Protein AF-0000000083253367 (afdb_homodimer)

Secondary structure (DSSP, 8-state):
-EEEEE--TTSSHHHHHHHHHHHHT-EEEEHHHHHHHHHHTT----SSHHHHHHHHHHHHHHHTT--EEEE----SHHHHHHHHHHHHHTT--EEEEEEE---HHHHHHHHHHPPPSSTT--PPPHHHHHHS--PPP-S--EEEE-TT--HHHHHHHHHHHHHHHHHHHT-/-EEEEE--TTSSHHHHHHHHHHHHT-EEEEHHHHHHHHHHTT----SSHHHHHHHHHHHHHHHTT--EEEE----SHHHHHHHHHHHHHTT--EEEEEEE---HHHHHHHHHHPPPSSTT--PPPHHHHHHS--PPP-S--EEEE-TT--HHHHHHHHHHHHHHHHHHHT-

Foldseek 3Di:
DEEAEAAFPQLCLVLQLVVVCVVQVAAEQELLLQQVVCVVVPDDDDDCVSLVVRLVVCLVCVLVPGYYYYRYNQQDPVSVVSNVCSCVVVVHDYAYEYGGAPPLVSSQVRQVDPDDPRPPDDGDHSVCRVPDRHDDDPDDHHYQHCHPHDSVRSNVVVVVVVVVVCVVVVD/DEEAEAAFPQLCLVLQLVVVCVVQVAAEQELLLQQVVCVVVPDDDDDCVSLVVRLVVCLVCVLVPGYYYYRYNQQDPVSVVSNVCSCVVVVHDYAYEYGGAPPLVSSQVRQVDPDDPRPPDDGDHSVCRVPDRHDDDPDDHHYQHCHPHDSVRSNVVVVVVVVVVCVVVVD

Sequence (342 aa):
MLYIFGGLPGAGKSTLSAALAREIRAAYLRVDVVEHAMRAAGRTVNGPEGYVVCYELASHNLRLGLPVVAETVNPIRETRQAWRDVAESLDIPYLEIEVICSDEEEHKNRVETRVIDIPGFAPPTWAEVKRRHYESWDRERIVIDTAHQTVAESIATLRERVERERRQRGWMLYIFGGLPGAGKSTLSAALAREIRAAYLRVDVVEHAMRAAGRTVNGPEGYVVCYELASHNLRLGLPVVAETVNPIRETRQAWRDVAESLDIPYLEIEVICSDEEEHKNRVETRVIDIPGFAPPTWAEVKRRHYESWDRERIVIDTAHQTVAESIATLRERVERERRQRGW

Solvent-accessible surface area (backbone atoms only — not comparable to full-atom values): 18579 Å² total; per-residue (Å²): 81,38,38,39,38,22,32,59,88,50,22,47,50,70,62,45,48,49,52,48,19,42,73,70,55,25,34,54,43,43,34,68,59,36,40,49,28,31,40,74,60,72,40,88,83,91,70,61,37,33,55,44,29,48,50,52,46,45,45,56,29,44,75,52,69,35,33,31,32,38,45,42,47,57,38,42,67,66,59,49,49,52,54,49,48,49,27,56,76,66,75,37,56,68,48,48,35,37,26,34,35,80,41,59,70,59,30,43,51,36,40,72,63,62,83,76,90,49,90,89,60,78,78,67,50,57,71,53,58,71,66,46,80,63,58,78,82,90,66,94,60,48,74,45,66,37,49,97,48,54,72,70,55,43,45,51,50,49,52,51,52,52,51,50,52,32,54,77,71,71,95,80,37,38,39,37,23,33,59,89,50,22,47,50,72,63,45,50,49,52,51,20,42,73,71,55,26,35,55,43,44,34,67,59,36,40,49,28,30,40,74,60,71,39,89,83,89,70,60,37,32,53,44,28,47,50,52,46,45,44,56,29,43,75,52,69,33,32,32,30,38,44,39,49,56,40,41,68,68,60,49,49,51,55,50,48,47,27,54,77,65,74,36,57,68,49,47,35,38,26,35,35,81,40,59,69,59,31,43,51,37,40,74,64,61,83,76,91,50,91,91,60,78,75,67,51,55,70,53,59,71,67,46,80,61,57,78,82,89,65,95,61,48,74,46,66,36,48,98,46,54,70,69,53,42,44,51,51,48,52,52,53,52,51,51,52,33,54,77,70,70,96

InterPro domains:
  IPR027417 P-loop containing nucleoside triphosphate hydrolase [G3DSA:3.40.50.300] (1-164)
  IPR027417 P-loop containing nucleoside triphosphate hydrolase [SSF52540] (1-145)

Radius of gyration: 20.79 Å; Cα contacts (8 Å, |Δi|>4): 582; chains: 2; bounding box: 40×55×48 Å

pLDDT: mean 95.82, std 4.07, range [80.31, 98.94]

Organism: NCBI:txid582686

Structure (mmCIF, N/CA/C/O backbone):
data_AF-0000000083253367-model_v1
#
loop_
_entity.id
_entity.type
_entity.pdbx_description
1 polymer 'Putative kinase'
#
loop_
_atom_site.group_PDB
_atom_site.id
_atom_site.type_symbol
_atom_site.label_atom_id
_atom_site.label_alt_id
_atom_site.label_comp_id
_atom_site.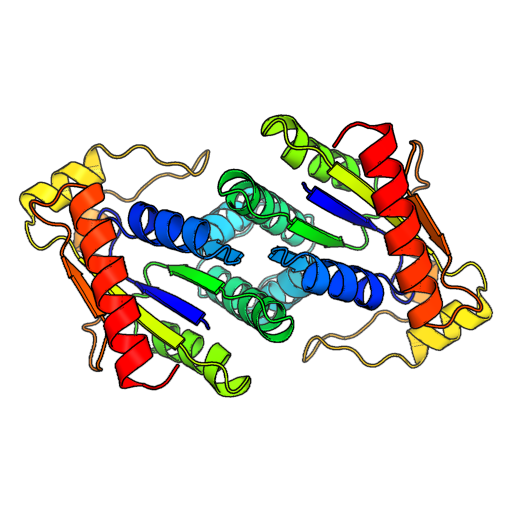label_asym_id
_atom_site.label_entity_id
_atom_site.label_seq_id
_atom_site.pdbx_PDB_ins_code
_atom_site.Cartn_x
_atom_site.Cartn_y
_atom_site.Cartn_z
_atom_site.occupancy
_atom_site.B_iso_or_equiv
_atom_site.auth_seq_id
_atom_site.auth_comp_id
_atom_site.auth_asym_id
_atom_site.auth_atom_id
_atom_site.pdbx_PDB_model_num
ATOM 1 N N . MET A 1 1 ? -11.586 7.328 -5.188 1 97.12 1 MET A N 1
ATOM 2 C CA . MET A 1 1 ? -11.219 8.641 -4.656 1 97.12 1 MET A CA 1
ATOM 3 C C . MET A 1 1 ? -9.867 8.578 -3.951 1 97.12 1 MET A C 1
ATOM 5 O O . MET A 1 1 ? -9.57 7.605 -3.254 1 97.12 1 MET A O 1
ATOM 9 N N . LEU A 1 2 ? -9.016 9.5 -4.227 1 98.75 2 LEU A N 1
ATOM 10 C CA . LEU A 1 2 ? -7.723 9.633 -3.561 1 98.75 2 LEU A CA 1
ATOM 11 C C . LEU A 1 2 ? -7.742 10.781 -2.557 1 98.75 2 LEU A C 1
ATOM 13 O O . LEU A 1 2 ? -8.07 11.914 -2.91 1 98.75 2 LEU A O 1
ATOM 17 N N . TYR A 1 3 ? -7.469 10.508 -1.273 1 98.88 3 TYR A N 1
ATOM 18 C CA . TYR A 1 3 ? -7.34 11.516 -0.226 1 98.88 3 TYR A CA 1
ATOM 19 C C . TYR A 1 3 ? -5.875 11.781 0.101 1 98.88 3 TYR A C 1
ATOM 21 O O . TYR A 1 3 ? -5.172 10.898 0.597 1 98.88 3 TYR A O 1
ATOM 29 N N . ILE A 1 4 ? -5.445 12.984 -0.16 1 98.81 4 ILE A N 1
ATOM 30 C CA . ILE A 1 4 ? -4.035 13.352 -0.064 1 98.81 4 ILE A CA 1
ATOM 31 C C . ILE A 1 4 ? -3.814 14.219 1.172 1 98.81 4 ILE A C 1
ATOM 33 O O . ILE A 1 4 ? -4.203 15.391 1.194 1 98.81 4 ILE A O 1
ATOM 37 N N . PHE A 1 5 ? -3.141 13.648 2.145 1 98.69 5 PHE A N 1
ATOM 38 C CA . PHE A 1 5 ? -2.854 14.406 3.357 1 98.69 5 PHE A CA 1
ATOM 39 C C . PHE A 1 5 ? -1.481 15.062 3.273 1 98.69 5 PHE A C 1
ATOM 41 O O . PHE A 1 5 ? -0.562 14.516 2.658 1 98.69 5 PHE A O 1
ATOM 48 N N . GLY A 1 6 ? -1.347 16.156 3.844 1 98.12 6 GLY A N 1
ATOM 49 C CA . GLY A 1 6 ? -0.099 16.875 4.055 1 98.12 6 GLY A CA 1
ATOM 50 C C . GLY A 1 6 ? -0.055 17.609 5.375 1 98.12 6 GLY A C 1
ATOM 51 O O . GLY A 1 6 ? -1.098 17.891 5.973 1 98.12 6 GLY A O 1
ATOM 52 N N . GLY A 1 7 ? 1.085 17.938 5.797 1 97.75 7 GLY A N 1
ATOM 53 C CA . GLY A 1 7 ? 1.291 18.672 7.031 1 97.75 7 GLY A CA 1
ATOM 54 C C . GLY A 1 7 ? 2.553 18.266 7.766 1 97.75 7 GLY A C 1
ATOM 55 O O . GLY A 1 7 ? 3.111 17.188 7.508 1 97.75 7 GLY A O 1
ATOM 56 N N . LEU A 1 8 ? 2.957 19.047 8.703 1 97.31 8 LEU A N 1
ATOM 57 C CA . LEU A 1 8 ? 4.199 18.828 9.438 1 97.31 8 LEU A CA 1
ATOM 58 C C . LEU A 1 8 ? 4.027 17.734 10.484 1 97.31 8 LEU A C 1
ATOM 60 O O . LEU A 1 8 ? 2.908 17.469 10.93 1 97.31 8 LEU A O 1
ATOM 64 N N . PRO A 1 9 ? 5.191 17.062 10.883 1 96.12 9 PRO A N 1
ATOM 65 C CA . PRO A 1 9 ? 5.113 16.094 11.977 1 96.12 9 PRO A CA 1
ATOM 66 C C . PRO A 1 9 ? 4.504 16.688 13.25 1 96.12 9 PRO A C 1
ATOM 68 O O . PRO A 1 9 ? 4.781 17.828 13.594 1 96.12 9 PRO A O 1
ATOM 71 N N . GLY A 1 10 ? 3.588 15.961 13.836 1 96.12 10 GLY A N 1
ATOM 72 C CA . GLY A 1 10 ? 2.996 16.391 15.094 1 96.12 10 GLY A CA 1
ATOM 73 C C . GLY A 1 10 ? 1.697 17.156 14.906 1 96.12 10 GLY A C 1
ATOM 74 O O . GLY A 1 10 ? 1.003 17.453 15.883 1 96.12 10 GLY A O 1
ATOM 75 N N . ALA A 1 11 ? 1.303 17.406 13.656 1 97.38 11 ALA A N 1
ATOM 76 C CA . ALA A 1 11 ? 0.116 18.219 13.383 1 97.38 11 ALA A CA 1
ATOM 77 C C . ALA A 1 11 ? -1.157 17.391 13.547 1 97.38 11 ALA A C 1
ATOM 79 O O . ALA A 1 11 ? -2.258 17.938 13.609 1 97.38 11 ALA A O 1
ATOM 80 N N . GLY A 1 12 ? -1.036 16.062 13.555 1 96.31 12 GLY A N 1
ATOM 81 C CA . GLY A 1 12 ? -2.205 15.227 13.75 1 96.31 12 GLY A CA 1
ATOM 82 C C . GLY A 1 12 ? -2.615 14.477 12.492 1 96.31 12 GLY A C 1
ATOM 83 O O . GLY A 1 12 ? -3.662 13.828 12.469 1 96.31 12 GLY A O 1
ATOM 84 N N . LYS A 1 13 ? -1.799 14.461 11.43 1 95.75 13 LYS A N 1
ATOM 85 C CA . LYS A 1 13 ? -2.125 13.828 10.156 1 95.75 13 LYS A CA 1
ATOM 86 C C . LYS A 1 13 ? -2.408 12.344 10.336 1 95.75 13 LYS A C 1
ATOM 88 O O . LYS A 1 13 ? -3.393 11.82 9.805 1 95.75 13 LYS A O 1
ATOM 93 N N . SER A 1 14 ? -1.43 11.664 11.07 1 95.88 14 SER A N 1
ATOM 94 C CA . SER A 1 14 ? -1.544 10.211 11.18 1 95.88 14 SER A CA 1
ATOM 95 C C . SER A 1 14 ? -2.826 9.812 11.898 1 95.88 14 SER A C 1
ATOM 97 O O . SER A 1 14 ? -3.484 8.844 11.516 1 95.88 14 SER A O 1
ATOM 99 N N . THR A 1 15 ? -3.234 10.586 12.906 1 96.38 15 THR A N 1
ATOM 100 C CA . THR A 1 15 ? -4.461 10.32 13.648 1 96.38 15 THR A CA 1
ATOM 101 C C . THR A 1 15 ? -5.688 10.516 12.758 1 96.38 15 THR A C 1
ATOM 103 O O . THR A 1 15 ? -6.559 9.648 12.695 1 96.38 15 THR A O 1
ATOM 106 N N . LEU A 1 16 ? -5.719 11.586 12.094 1 98.38 16 LEU A N 1
ATOM 107 C CA . LEU A 1 16 ? -6.891 11.93 11.297 1 98.38 16 LEU A CA 1
ATOM 108 C C . LEU A 1 16 ? -6.984 11.047 10.055 1 98.38 16 LEU A C 1
ATOM 110 O O . LEU A 1 16 ? -8.07 10.578 9.703 1 98.38 16 LEU A O 1
ATOM 114 N N . SER A 1 17 ? -5.863 10.859 9.375 1 98.5 17 SER A N 1
ATOM 115 C CA . SER A 1 17 ? -5.871 10.062 8.156 1 98.5 17 SER A CA 1
ATOM 116 C C . SER A 1 17 ? -6.215 8.609 8.453 1 98.5 17 SER A C 1
ATOM 118 O O . SER A 1 17 ? -6.941 7.969 7.688 1 98.5 17 SER A O 1
ATOM 120 N N . ALA A 1 18 ? -5.727 8.055 9.539 1 98.12 18 ALA A N 1
ATOM 121 C CA . ALA A 1 18 ? -6.051 6.68 9.922 1 98.12 18 ALA A CA 1
ATOM 122 C C . ALA A 1 18 ? -7.539 6.531 10.219 1 98.12 18 ALA A C 1
ATOM 124 O O . ALA A 1 18 ? -8.164 5.539 9.836 1 98.12 18 ALA A O 1
ATOM 125 N N . ALA A 1 19 ? -8.062 7.508 10.922 1 98.31 19 ALA A N 1
ATOM 126 C CA . ALA A 1 19 ? -9.492 7.488 11.234 1 98.31 19 ALA A CA 1
ATOM 127 C C . ALA A 1 19 ? -10.328 7.492 9.961 1 98.31 19 ALA A C 1
ATOM 129 O O . ALA A 1 19 ? -11.289 6.727 9.836 1 98.31 19 ALA A O 1
ATOM 130 N N . LEU A 1 20 ? -9.969 8.344 9.039 1 98.31 20 LEU A N 1
ATOM 131 C CA . LEU A 1 20 ? -10.688 8.414 7.777 1 98.31 20 LEU A CA 1
ATOM 132 C C . LEU A 1 20 ? -10.562 7.109 7.004 1 98.31 20 LEU A C 1
ATOM 134 O O . LEU A 1 20 ? -11.547 6.582 6.492 1 98.31 20 LEU A O 1
ATOM 138 N N . ALA A 1 21 ? -9.352 6.59 6.906 1 98.62 21 ALA A N 1
ATOM 139 C CA . ALA A 1 21 ? -9.094 5.348 6.18 1 98.62 21 ALA A CA 1
ATOM 140 C C . ALA A 1 21 ? -9.945 4.207 6.73 1 98.62 21 ALA A C 1
ATOM 142 O O . ALA A 1 21 ? -10.523 3.434 5.965 1 98.62 21 ALA A O 1
ATOM 143 N N . ARG A 1 22 ? -10.016 4.117 8.016 1 98 22 ARG A N 1
ATOM 144 C CA . ARG A 1 22 ? -10.82 3.092 8.664 1 98 22 ARG A CA 1
ATOM 145 C C . ARG A 1 22 ? -12.297 3.246 8.32 1 98 22 ARG A C 1
ATOM 147 O O . ARG A 1 22 ? -12.961 2.27 7.969 1 98 22 ARG A O 1
ATOM 154 N N . GLU A 1 23 ? -12.703 4.426 8.43 1 97.31 23 GLU A N 1
ATOM 155 C CA . GLU A 1 23 ? -14.125 4.711 8.242 1 97.31 23 GLU A CA 1
ATOM 156 C C . GLU A 1 23 ? -14.578 4.379 6.824 1 97.31 23 GLU A C 1
ATOM 158 O O . GLU A 1 23 ? -15.656 3.822 6.625 1 97.31 23 GLU A O 1
ATOM 163 N N . ILE A 1 24 ? -13.781 4.688 5.859 1 97.44 24 ILE A N 1
ATOM 164 C CA . ILE A 1 24 ? -14.234 4.535 4.48 1 97.44 24 ILE A CA 1
ATOM 165 C C . ILE A 1 24 ? -13.641 3.27 3.877 1 97.44 24 ILE A C 1
ATOM 167 O O . ILE A 1 24 ? -13.812 3 2.686 1 97.44 24 ILE A O 1
ATOM 171 N N . ARG A 1 25 ? -12.875 2.518 4.691 1 97.88 25 ARG A N 1
ATOM 172 C CA . ARG A 1 25 ? -12.242 1.274 4.27 1 97.88 25 ARG A CA 1
ATOM 173 C C . ARG A 1 25 ? -11.336 1.504 3.062 1 97.88 25 ARG A C 1
ATOM 175 O O . ARG A 1 25 ? -11.492 0.843 2.033 1 97.88 25 ARG A O 1
ATOM 182 N N . ALA A 1 26 ? -10.461 2.453 3.174 1 98.81 26 ALA A N 1
ATOM 183 C CA . ALA A 1 26 ? -9.516 2.83 2.127 1 98.81 26 ALA A CA 1
ATOM 184 C C . ALA A 1 26 ? -8.156 2.17 2.352 1 98.81 26 ALA A C 1
ATOM 186 O O . ALA A 1 26 ? -7.781 1.882 3.49 1 98.81 26 ALA A O 1
ATOM 187 N N . ALA A 1 27 ? -7.465 1.868 1.271 1 98.88 27 ALA A N 1
ATOM 188 C CA . ALA A 1 27 ? -6.047 1.553 1.409 1 98.88 27 ALA A CA 1
ATOM 189 C C . ALA A 1 27 ? -5.285 2.711 2.053 1 98.88 27 ALA A C 1
ATOM 191 O O . ALA A 1 27 ? -5.484 3.871 1.686 1 98.88 27 ALA A O 1
ATOM 192 N N . TYR A 1 28 ? -4.527 2.398 2.996 1 98.88 28 TYR A N 1
ATOM 193 C CA . TYR A 1 28 ? -3.789 3.396 3.764 1 98.88 28 TYR A CA 1
ATOM 194 C C . TYR A 1 28 ? -2.301 3.348 3.432 1 98.88 28 TYR A C 1
ATOM 196 O O . TYR A 1 28 ? -1.619 2.371 3.754 1 98.88 28 TYR A O 1
ATOM 204 N N . LEU A 1 29 ? -1.765 4.402 2.799 1 98.75 29 LEU A N 1
ATOM 205 C CA . LEU A 1 29 ? -0.366 4.488 2.393 1 98.75 29 LEU A CA 1
ATOM 206 C C . LEU A 1 29 ? 0.348 5.609 3.143 1 98.75 29 LEU A C 1
ATOM 208 O O . LEU A 1 29 ? -0.068 6.766 3.08 1 98.75 29 LEU A O 1
ATOM 212 N N . ARG A 1 30 ? 1.369 5.246 3.842 1 97.19 30 ARG A N 1
ATOM 213 C CA . ARG A 1 30 ? 2.162 6.176 4.637 1 97.19 30 ARG A CA 1
ATOM 214 C C . ARG A 1 30 ? 3.609 6.215 4.156 1 97.19 30 ARG A C 1
ATOM 216 O O . ARG A 1 30 ? 4.328 5.219 4.254 1 97.19 30 ARG A O 1
ATOM 223 N N . VAL A 1 31 ? 4.043 7.328 3.732 1 96.81 31 VAL A N 1
ATOM 224 C CA . VAL A 1 31 ? 5.375 7.457 3.158 1 96.81 31 VAL A CA 1
ATOM 225 C C . VAL A 1 31 ? 6.43 7.191 4.234 1 96.81 31 VAL A C 1
ATOM 227 O O . VAL A 1 31 ? 7.43 6.516 3.979 1 96.81 31 VAL A O 1
ATOM 230 N N . ASP A 1 32 ? 6.191 7.66 5.445 1 94.06 32 ASP A N 1
ATOM 231 C CA . ASP A 1 32 ? 7.164 7.461 6.516 1 94.06 32 ASP A CA 1
ATOM 232 C C . ASP A 1 32 ? 7.348 5.977 6.824 1 94.06 32 ASP A C 1
ATOM 234 O O . ASP A 1 32 ? 8.445 5.539 7.172 1 94.06 32 ASP A O 1
ATOM 238 N N . VAL A 1 33 ? 6.262 5.23 6.738 1 94.75 33 VAL A N 1
ATOM 239 C CA . VAL A 1 33 ? 6.328 3.789 6.953 1 94.75 33 VAL A CA 1
ATOM 240 C C . VAL A 1 33 ? 7.18 3.143 5.863 1 94.75 33 VAL A C 1
ATOM 242 O O . VAL A 1 33 ? 8.047 2.312 6.152 1 94.75 33 VAL A O 1
ATOM 245 N N . VAL A 1 34 ? 6.965 3.533 4.629 1 97 34 VAL A N 1
ATOM 246 C CA . VAL A 1 34 ? 7.684 2.992 3.479 1 97 34 VAL A CA 1
ATOM 247 C C . VAL A 1 34 ? 9.172 3.324 3.594 1 97 34 VAL A C 1
ATOM 249 O O . VAL A 1 34 ? 10.023 2.445 3.449 1 97 34 VAL A O 1
ATOM 252 N N . GLU A 1 35 ? 9.492 4.535 3.9 1 95.19 35 GLU A N 1
ATOM 253 C CA . GLU A 1 35 ? 10.883 4.973 3.982 1 95.19 35 GLU A CA 1
ATOM 254 C C . GLU A 1 35 ? 11.602 4.297 5.145 1 95.19 35 GLU A C 1
ATOM 256 O O . GLU A 1 35 ? 12.766 3.906 5.016 1 95.19 35 GLU A O 1
ATOM 261 N N . HIS A 1 36 ? 10.945 4.203 6.242 1 93.94 36 HIS A N 1
ATOM 262 C CA . HIS A 1 36 ? 11.539 3.51 7.379 1 93.94 36 HIS A CA 1
ATOM 263 C C . HIS A 1 36 ? 11.797 2.045 7.055 1 93.94 36 HIS A C 1
ATOM 265 O O . HIS A 1 36 ? 12.836 1.498 7.43 1 93.94 36 HIS A O 1
ATOM 271 N N . ALA A 1 37 ? 10.867 1.388 6.418 1 95 37 ALA A N 1
ATOM 272 C CA . ALA A 1 37 ? 11.031 -0.006 6.016 1 95 37 ALA A CA 1
ATOM 273 C C . ALA A 1 37 ? 12.227 -0.17 5.082 1 95 37 ALA A C 1
ATOM 275 O O . ALA A 1 37 ? 12.984 -1.138 5.195 1 95 37 ALA A O 1
ATOM 276 N N . MET A 1 38 ? 12.352 0.793 4.129 1 94.25 38 MET A N 1
ATOM 277 C CA . MET A 1 38 ? 13.5 0.765 3.225 1 94.25 38 MET A CA 1
ATOM 278 C C . MET A 1 38 ? 14.805 0.87 4.004 1 94.25 38 MET A C 1
ATOM 280 O O . MET A 1 38 ? 15.742 0.114 3.75 1 94.25 38 MET A O 1
ATOM 284 N N . ARG A 1 39 ? 14.891 1.756 4.973 1 92.62 39 ARG A N 1
ATOM 285 C CA . ARG A 1 39 ? 16.078 1.913 5.801 1 92.62 39 ARG A CA 1
ATOM 286 C C . ARG A 1 39 ? 16.344 0.655 6.621 1 92.62 39 ARG A C 1
ATOM 288 O O . ARG A 1 39 ? 17.484 0.221 6.746 1 92.62 39 ARG A O 1
ATOM 295 N N . ALA A 1 40 ? 15.281 0.118 7.176 1 91.19 40 ALA A N 1
ATOM 296 C CA . ALA A 1 40 ? 15.406 -1.107 7.961 1 91.19 40 ALA A CA 1
ATOM 297 C C . ALA A 1 40 ? 15.953 -2.252 7.113 1 91.19 40 ALA A C 1
ATOM 299 O O . ALA A 1 40 ? 16.641 -3.135 7.621 1 91.19 40 ALA A O 1
ATOM 300 N N . ALA A 1 41 ? 15.648 -2.221 5.844 1 91.38 41 ALA A N 1
ATOM 301 C CA . ALA A 1 41 ? 16.125 -3.244 4.914 1 91.38 41 ALA A CA 1
ATOM 302 C C . ALA A 1 41 ? 17.531 -2.916 4.41 1 91.38 41 ALA A C 1
ATOM 304 O O . ALA A 1 41 ? 18.047 -3.596 3.52 1 91.38 41 ALA A O 1
ATOM 305 N N . GLY A 1 42 ? 18.141 -1.779 4.902 1 88.88 42 GLY A N 1
ATOM 306 C CA . GLY A 1 42 ? 19.531 -1.469 4.621 1 88.88 42 GLY A CA 1
ATOM 307 C C . GLY A 1 42 ? 19.703 -0.486 3.479 1 88.88 42 GLY A C 1
ATOM 308 O O . GLY A 1 42 ? 20.797 -0.335 2.943 1 88.88 42 GLY A O 1
ATOM 309 N N . ARG A 1 43 ? 18.641 0.178 3.143 1 88.94 43 ARG A N 1
ATOM 310 C CA . ARG A 1 43 ? 18.734 1.125 2.037 1 88.94 43 ARG A CA 1
ATOM 311 C C . ARG A 1 43 ? 18.766 2.562 2.547 1 88.94 43 ARG A C 1
ATOM 313 O O . ARG A 1 43 ? 18.125 2.889 3.545 1 88.94 43 ARG A O 1
ATOM 320 N N . THR A 1 44 ? 19.516 3.307 1.797 1 87.69 44 THR A N 1
ATOM 321 C CA . THR A 1 44 ? 19.453 4.742 2.055 1 87.69 44 THR A CA 1
ATOM 322 C C . THR A 1 44 ? 18.266 5.371 1.344 1 87.69 44 THR A C 1
ATOM 324 O O . THR A 1 44 ? 17.922 4.988 0.221 1 87.69 44 THR A O 1
ATOM 327 N N . VAL A 1 45 ? 17.641 6.234 2.025 1 89.19 45 VAL A N 1
ATOM 328 C CA . VAL A 1 45 ? 16.531 7 1.456 1 89.19 45 VAL A CA 1
ATOM 329 C C . VAL A 1 45 ? 16.844 8.492 1.544 1 89.19 45 VAL A C 1
ATOM 331 O O . VAL A 1 45 ? 16.844 9.07 2.635 1 89.19 45 VAL A O 1
ATOM 334 N N . ASN A 1 46 ? 17.156 9.156 0.426 1 85.25 46 ASN A N 1
ATOM 335 C CA . ASN A 1 46 ? 17.578 10.555 0.41 1 85.25 46 ASN A CA 1
ATOM 336 C C . ASN A 1 46 ? 16.781 11.367 -0.614 1 85.25 46 ASN A C 1
ATOM 338 O O . ASN A 1 46 ? 17.141 12.508 -0.909 1 85.25 46 ASN A O 1
ATOM 342 N N . GLY A 1 47 ? 15.875 10.781 -1.267 1 87 47 GLY A N 1
ATOM 343 C CA . GLY A 1 47 ? 15.062 11.422 -2.285 1 87 47 GLY A CA 1
ATOM 344 C C . GLY A 1 47 ? 13.594 11.062 -2.195 1 87 47 GLY A C 1
ATOM 345 O O . GLY A 1 47 ? 13.023 11.008 -1.102 1 87 47 GLY A O 1
ATOM 346 N N . PRO A 1 48 ? 13 10.938 -3.354 1 91.69 48 PRO A N 1
ATOM 347 C CA . PRO A 1 48 ? 11.547 10.742 -3.412 1 91.69 48 PRO A CA 1
ATOM 348 C C . PRO A 1 48 ? 11.156 9.266 -3.4 1 91.69 48 PRO A C 1
ATOM 350 O O . PRO A 1 48 ? 10.055 8.914 -3.838 1 91.69 48 PRO A O 1
ATOM 353 N N . GLU A 1 49 ? 12.062 8.383 -3.008 1 94.31 49 GLU A N 1
ATOM 354 C CA . GLU A 1 49 ? 11.836 6.945 -3.166 1 94.31 49 GLU A CA 1
ATOM 355 C C . GLU A 1 49 ? 10.539 6.516 -2.496 1 94.31 49 GLU A C 1
ATOM 357 O O . GLU A 1 49 ? 9.734 5.785 -3.088 1 94.31 49 GLU A O 1
ATOM 362 N N . GLY A 1 50 ? 10.344 6.938 -1.243 1 96.5 50 GLY A N 1
ATOM 363 C CA . GLY A 1 50 ? 9.125 6.574 -0.53 1 96.5 50 GLY A CA 1
ATOM 364 C C . GLY A 1 50 ? 7.867 7.094 -1.198 1 96.5 50 GLY A C 1
ATOM 365 O O . GLY A 1 50 ? 6.863 6.383 -1.271 1 96.5 50 GLY A O 1
ATOM 366 N N . TYR A 1 51 ? 7.926 8.305 -1.752 1 97.75 51 TYR A N 1
ATOM 367 C CA . TYR A 1 51 ? 6.797 8.891 -2.469 1 97.75 51 TYR A CA 1
ATOM 368 C C . TYR A 1 51 ? 6.496 8.109 -3.742 1 97.75 51 TYR A C 1
ATOM 370 O O . TYR A 1 51 ? 5.34 7.773 -4.008 1 97.75 51 TYR A O 1
ATOM 378 N N . VAL A 1 52 ? 7.531 7.809 -4.504 1 97.38 52 VAL A N 1
ATOM 379 C CA . VAL A 1 52 ? 7.359 7.125 -5.781 1 97.38 52 VAL A CA 1
ATOM 380 C C . VAL A 1 52 ? 6.707 5.762 -5.555 1 97.38 52 VAL A C 1
ATOM 382 O O . VAL A 1 52 ? 5.793 5.375 -6.289 1 97.38 52 VAL A O 1
ATOM 385 N N . VAL A 1 53 ? 7.156 5.07 -4.504 1 97.69 53 VAL A N 1
ATOM 386 C CA . VAL A 1 53 ? 6.562 3.785 -4.152 1 97.69 53 VAL A CA 1
ATOM 387 C C . VAL A 1 53 ? 5.078 3.973 -3.838 1 97.69 53 VAL A C 1
ATOM 389 O O . VAL A 1 53 ? 4.234 3.23 -4.344 1 97.69 53 VAL A O 1
ATOM 392 N N . CYS A 1 54 ? 4.734 4.973 -3.084 1 98.5 54 CYS A N 1
ATOM 393 C CA . CYS A 1 54 ? 3.354 5.195 -2.674 1 98.5 54 CYS A CA 1
ATOM 394 C C . CYS A 1 54 ? 2.5 5.648 -3.852 1 98.5 54 CYS A C 1
ATOM 396 O O . CYS A 1 54 ? 1.321 5.301 -3.941 1 98.5 54 CYS A O 1
ATOM 398 N N . TYR A 1 55 ? 3.088 6.434 -4.824 1 98.38 55 TYR A N 1
ATOM 399 C CA . TYR A 1 55 ? 2.348 6.809 -6.023 1 98.38 55 TYR A CA 1
ATOM 400 C C . TYR A 1 55 ? 1.905 5.574 -6.801 1 98.38 55 TYR A C 1
ATOM 402 O O . TYR A 1 55 ? 0.747 5.477 -7.211 1 98.38 55 TYR A O 1
ATOM 410 N N . GLU A 1 56 ? 2.803 4.711 -6.949 1 97.56 56 GLU A N 1
ATOM 411 C CA . GLU A 1 56 ? 2.527 3.518 -7.746 1 97.56 56 GLU A CA 1
ATOM 412 C C . GLU A 1 56 ? 1.512 2.613 -7.055 1 97.56 56 GLU A C 1
ATOM 414 O O . GLU A 1 56 ? 0.586 2.107 -7.691 1 97.56 56 GLU A O 1
ATOM 419 N N . LEU A 1 57 ? 1.698 2.404 -5.773 1 98.31 57 LEU A N 1
ATOM 420 C CA . LEU A 1 57 ? 0.744 1.585 -5.031 1 98.31 57 LEU A CA 1
ATOM 421 C C . LEU A 1 57 ? -0.643 2.219 -5.047 1 98.31 57 LEU A C 1
ATOM 423 O O . LEU A 1 57 ? -1.65 1.518 -5.168 1 98.31 57 LEU A O 1
ATOM 427 N N . ALA A 1 58 ? -0.677 3.537 -4.887 1 98.75 58 ALA A N 1
ATOM 428 C CA . ALA A 1 58 ? -1.961 4.23 -4.953 1 98.75 58 ALA A CA 1
ATOM 429 C C . ALA A 1 58 ? -2.646 3.99 -6.293 1 98.75 58 ALA A C 1
ATOM 431 O O . ALA A 1 58 ? -3.838 3.67 -6.34 1 98.75 58 ALA A O 1
ATOM 432 N N . SER A 1 59 ? -1.896 4.113 -7.387 1 98.12 59 SER A N 1
ATOM 433 C CA . SER A 1 59 ? -2.43 3.918 -8.727 1 98.12 59 SER A CA 1
ATOM 434 C C . SER A 1 59 ? -3.047 2.531 -8.883 1 98.12 59 SER A C 1
ATOM 436 O O . SER A 1 59 ? -4.145 2.393 -9.422 1 98.12 59 SER A O 1
ATOM 438 N N . HIS A 1 60 ? -2.406 1.559 -8.406 1 96.81 60 HIS A N 1
ATOM 439 C CA . HIS A 1 60 ? -2.871 0.183 -8.555 1 96.81 60 HIS A CA 1
ATOM 440 C C . HIS A 1 60 ? -4.137 -0.057 -7.734 1 96.81 60 HIS A C 1
ATOM 442 O O . HIS A 1 60 ? -5.059 -0.732 -8.195 1 96.81 60 HIS A O 1
ATOM 448 N N . ASN A 1 61 ? -4.203 0.462 -6.52 1 98.69 61 ASN A N 1
ATOM 449 C CA . ASN A 1 61 ? -5.391 0.297 -5.688 1 98.69 61 ASN A CA 1
ATOM 450 C C . ASN A 1 61 ? -6.578 1.079 -6.242 1 98.69 61 ASN A C 1
ATOM 452 O O . ASN A 1 61 ? -7.699 0.572 -6.273 1 98.69 61 ASN A O 1
ATOM 456 N N . LEU A 1 62 ? -6.289 2.258 -6.719 1 98.62 62 LEU A N 1
ATOM 457 C CA . LEU A 1 62 ? -7.34 3.082 -7.305 1 98.62 62 LEU A CA 1
ATOM 458 C C . LEU A 1 62 ? -7.922 2.418 -8.547 1 98.62 62 LEU A C 1
ATOM 460 O O . LEU A 1 62 ? -9.141 2.428 -8.75 1 98.62 62 LEU A O 1
ATOM 464 N N . ARG A 1 63 ? -7.094 1.817 -9.383 1 97.25 63 ARG A N 1
ATOM 465 C CA . ARG A 1 63 ? -7.539 1.126 -10.594 1 97.25 63 ARG A CA 1
ATOM 466 C C . ARG A 1 63 ? -8.477 -0.026 -10.242 1 97.25 63 ARG A C 1
ATOM 468 O O . ARG A 1 63 ? -9.383 -0.351 -11.016 1 97.25 63 ARG A O 1
ATOM 475 N N . LEU A 1 64 ? -8.258 -0.575 -9.07 1 97.38 64 LEU A N 1
ATOM 476 C CA . LEU A 1 64 ? -9.086 -1.696 -8.641 1 97.38 64 LEU A CA 1
ATOM 477 C C . LEU A 1 64 ? -10.367 -1.203 -7.977 1 97.38 64 LEU A C 1
ATOM 479 O O . LEU A 1 64 ? -11.195 -2.006 -7.543 1 97.38 64 LEU A O 1
ATOM 483 N N . GLY A 1 65 ? -10.492 0.093 -7.785 1 97.75 65 GLY A N 1
ATOM 484 C CA . GLY A 1 65 ? -11.734 0.667 -7.281 1 97.75 65 GLY A CA 1
ATOM 485 C C . GLY A 1 65 ? -11.695 0.948 -5.793 1 97.75 65 GLY A C 1
ATOM 486 O O . GLY A 1 65 ? -12.711 1.313 -5.199 1 97.75 65 GLY A O 1
ATOM 487 N N . LEU A 1 66 ? -10.57 0.738 -5.188 1 98.5 66 LEU A N 1
ATOM 488 C CA . LEU A 1 66 ? -10.438 1.007 -3.76 1 98.5 66 LEU A CA 1
ATOM 489 C C . LEU A 1 66 ? -10.031 2.455 -3.516 1 98.5 66 LEU A C 1
ATOM 491 O O . LEU A 1 66 ? -9.109 2.961 -4.164 1 98.5 66 LEU A O 1
ATOM 495 N N . PRO A 1 67 ? -10.766 3.234 -2.619 1 98.75 67 PRO A N 1
ATOM 496 C CA . PRO A 1 67 ? -10.219 4.539 -2.234 1 98.75 67 PRO A CA 1
ATOM 497 C C . PRO A 1 67 ? -8.852 4.426 -1.553 1 98.75 67 PRO A C 1
ATOM 499 O O . PRO A 1 67 ? -8.523 3.377 -0.999 1 98.75 67 PRO A O 1
ATOM 502 N N . VAL A 1 68 ? -8.102 5.441 -1.677 1 98.94 68 VAL A N 1
ATOM 503 C CA . VAL A 1 68 ? -6.77 5.473 -1.083 1 98.94 68 VAL A CA 1
ATOM 504 C C . VAL A 1 68 ? -6.617 6.723 -0.217 1 98.94 68 VAL A C 1
ATOM 506 O O . VAL A 1 68 ? -7.051 7.809 -0.605 1 98.94 68 VAL A O 1
ATOM 509 N N . VAL A 1 69 ? -6.141 6.555 0.981 1 98.94 69 VAL A N 1
ATOM 510 C CA . VAL A 1 69 ? -5.691 7.645 1.842 1 98.94 69 VAL A CA 1
ATOM 511 C C . VAL A 1 69 ? -4.168 7.68 1.885 1 98.94 69 VAL A C 1
ATOM 513 O O . VAL A 1 69 ? -3.533 6.727 2.346 1 98.94 69 VAL A O 1
ATOM 516 N N . ALA A 1 70 ? -3.588 8.695 1.383 1 98.81 70 ALA A N 1
ATOM 517 C CA . ALA A 1 70 ? -2.143 8.914 1.375 1 98.81 70 ALA A CA 1
ATOM 518 C C . ALA A 1 70 ? -1.72 9.844 2.508 1 98.81 70 ALA A C 1
ATOM 520 O O . ALA A 1 70 ? -2.047 11.031 2.496 1 98.81 70 ALA A O 1
ATOM 521 N N . GLU A 1 71 ? -1.039 9.305 3.439 1 97.69 71 GLU A N 1
ATOM 522 C CA . GLU A 1 71 ? -0.527 10.078 4.562 1 97.69 71 GLU A CA 1
ATOM 523 C C . GLU A 1 71 ? 0.942 10.438 4.363 1 97.69 71 GLU A C 1
ATOM 525 O O . GLU A 1 71 ? 1.812 9.57 4.422 1 97.69 71 GLU A O 1
ATOM 530 N N . THR A 1 72 ? 1.239 11.648 4.141 1 96.56 72 THR A N 1
ATOM 531 C CA . THR A 1 72 ? 2.566 12.188 3.855 1 96.56 72 THR A CA 1
ATOM 532 C C . THR A 1 72 ? 2.727 13.578 4.449 1 96.56 72 THR A C 1
ATOM 534 O O . THR A 1 72 ? 1.739 14.234 4.789 1 96.56 72 THR A O 1
ATOM 537 N N . VAL A 1 73 ? 4.059 14.008 4.609 1 96.12 73 VAL A N 1
ATOM 538 C CA . VAL A 1 73 ? 4.32 15.398 4.945 1 96.12 73 VAL A CA 1
ATOM 539 C C . VAL A 1 73 ? 3.975 16.297 3.754 1 96.12 73 VAL A C 1
ATOM 541 O O . VAL A 1 73 ? 3.346 17.344 3.916 1 96.12 73 VAL A O 1
ATOM 544 N N . ASN A 1 74 ? 4.441 15.852 2.537 1 96.69 74 ASN A N 1
ATOM 545 C CA . ASN A 1 74 ? 4.133 16.547 1.296 1 96.69 74 ASN A CA 1
ATOM 546 C C . ASN A 1 74 ? 4.562 18.016 1.357 1 96.69 74 ASN A C 1
ATOM 548 O O . ASN A 1 74 ? 3.746 18.922 1.145 1 96.69 74 ASN A O 1
ATOM 552 N N . PRO A 1 75 ? 5.836 18.234 1.5 1 96.69 75 PRO A N 1
ATOM 553 C CA . PRO A 1 75 ? 6.312 19.578 1.868 1 96.69 75 PRO A CA 1
ATOM 554 C C . PRO A 1 75 ? 6.441 20.516 0.666 1 96.69 75 PRO A C 1
ATOM 556 O O . PRO A 1 75 ? 6.582 21.719 0.833 1 96.69 75 PRO A O 1
ATOM 559 N N . ILE A 1 76 ? 6.434 19.969 -0.567 1 96.75 76 ILE A N 1
ATOM 560 C CA . ILE A 1 76 ? 6.746 20.812 -1.71 1 96.75 76 ILE A CA 1
ATOM 561 C C . ILE A 1 76 ? 5.688 20.625 -2.797 1 96.75 76 ILE A C 1
ATOM 563 O O . ILE A 1 76 ? 4.984 19.609 -2.816 1 96.75 76 ILE A O 1
ATOM 567 N N . ARG A 1 77 ? 5.645 21.516 -3.699 1 96.12 77 ARG A N 1
ATOM 568 C CA . ARG A 1 77 ? 4.656 21.531 -4.773 1 96.12 77 ARG A CA 1
ATOM 569 C C . ARG A 1 77 ? 4.789 20.297 -5.656 1 96.12 77 ARG A C 1
ATOM 571 O O . ARG A 1 77 ? 3.787 19.75 -6.109 1 96.12 77 ARG A O 1
ATOM 578 N N . GLU A 1 78 ? 5.973 19.938 -5.852 1 95.81 78 GLU A N 1
ATOM 579 C CA . GLU A 1 78 ? 6.242 18.828 -6.766 1 95.81 78 GLU A CA 1
ATOM 580 C C . GLU A 1 78 ? 5.598 17.531 -6.273 1 95.81 78 GLU A C 1
ATOM 582 O O . GLU A 1 78 ? 4.957 16.812 -7.047 1 95.81 78 GLU A O 1
ATOM 587 N N . THR A 1 79 ? 5.789 17.203 -5.016 1 96.75 79 THR A N 1
ATOM 588 C CA . THR A 1 79 ? 5.211 15.977 -4.488 1 96.75 79 THR A CA 1
ATOM 589 C C . THR A 1 79 ? 3.689 16.078 -4.406 1 96.75 79 THR A C 1
ATOM 591 O O . THR A 1 79 ? 2.977 15.109 -4.641 1 96.75 79 THR A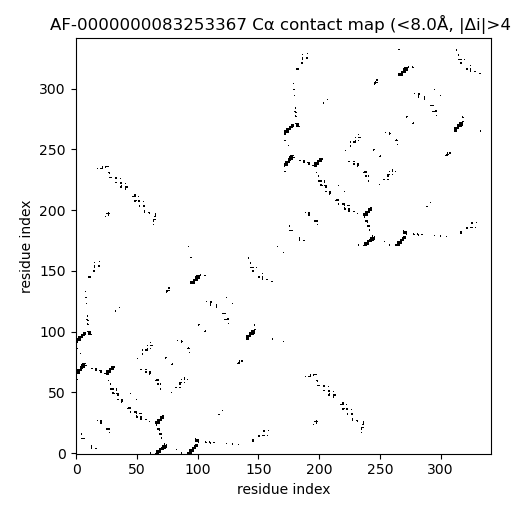 O 1
ATOM 594 N N . ARG A 1 80 ? 3.168 17.25 -4.125 1 97.69 80 ARG A N 1
ATOM 595 C CA . ARG A 1 80 ? 1.727 17.469 -4.09 1 97.69 80 ARG A CA 1
ATOM 596 C C . ARG A 1 80 ? 1.11 17.297 -5.473 1 97.69 80 ARG A C 1
ATOM 598 O O . ARG A 1 80 ? 0.076 16.641 -5.617 1 97.69 80 ARG A O 1
ATOM 605 N N . GLN A 1 81 ? 1.795 17.859 -6.43 1 97.75 81 GLN A N 1
ATOM 606 C CA . GLN A 1 81 ? 1.312 17.719 -7.801 1 97.75 81 GLN A CA 1
ATOM 607 C C . GLN A 1 81 ? 1.365 16.266 -8.258 1 97.75 81 GLN A C 1
ATOM 609 O O . GLN A 1 81 ? 0.481 15.805 -8.984 1 97.75 81 GLN A O 1
ATOM 614 N N . ALA A 1 82 ? 2.404 15.57 -7.898 1 97.81 82 ALA A N 1
ATOM 615 C CA . ALA A 1 82 ? 2.551 14.172 -8.289 1 97.81 82 ALA A CA 1
ATOM 616 C C . ALA A 1 82 ? 1.388 13.336 -7.77 1 97.81 82 ALA A C 1
ATOM 618 O O . ALA A 1 82 ? 0.904 12.438 -8.461 1 97.81 82 ALA A O 1
ATOM 619 N N . TRP A 1 83 ? 0.906 13.602 -6.555 1 98.31 83 TRP A N 1
ATOM 620 C CA . TRP A 1 83 ? -0.266 12.914 -6.031 1 98.31 83 TRP A CA 1
ATOM 621 C C . TRP A 1 83 ? -1.495 13.195 -6.887 1 98.31 83 TRP A C 1
ATOM 623 O O . TRP A 1 83 ? -2.264 12.289 -7.207 1 98.31 83 TRP A O 1
ATOM 633 N N . ARG A 1 84 ? -1.688 14.406 -7.219 1 97.81 84 ARG A N 1
ATOM 634 C CA . ARG A 1 84 ? -2.805 14.766 -8.086 1 97.81 84 ARG A CA 1
ATOM 635 C C . ARG A 1 84 ? -2.717 14.031 -9.422 1 97.81 84 ARG A C 1
ATOM 637 O O . ARG A 1 84 ? -3.729 13.57 -9.945 1 97.81 84 ARG A O 1
ATOM 644 N N . ASP A 1 85 ? -1.49 14.031 -9.977 1 98.44 85 ASP A N 1
ATOM 645 C CA . ASP A 1 85 ? -1.275 13.375 -11.266 1 98.44 85 ASP A CA 1
ATOM 646 C C . ASP A 1 85 ? -1.716 11.914 -11.211 1 98.44 85 ASP A C 1
ATOM 648 O O . ASP A 1 85 ? -2.219 11.375 -12.203 1 98.44 85 ASP A O 1
ATOM 652 N N . VAL A 1 86 ? -1.473 11.242 -10.078 1 98.25 86 VAL A N 1
ATOM 653 C CA . VAL A 1 86 ? -1.907 9.859 -9.922 1 98.25 86 VAL A CA 1
ATOM 654 C C . VAL A 1 86 ? -3.416 9.766 -10.133 1 98.25 86 VAL A C 1
ATOM 656 O O . VAL A 1 86 ? -3.883 8.953 -10.938 1 98.25 86 VAL A O 1
ATOM 659 N N . ALA A 1 87 ? -4.215 10.57 -9.461 1 98.38 87 ALA A N 1
ATOM 660 C CA . ALA A 1 87 ? -5.672 10.539 -9.555 1 98.38 87 ALA A CA 1
ATOM 661 C C . ALA A 1 87 ? -6.145 10.977 -10.938 1 98.38 87 ALA A C 1
ATOM 663 O O . ALA A 1 87 ? -7.004 10.328 -11.539 1 98.38 87 ALA A O 1
ATOM 664 N N . GLU A 1 88 ? -5.527 12.031 -11.422 1 98.12 88 GLU A N 1
ATOM 665 C CA . GLU A 1 88 ? -5.938 12.602 -12.703 1 98.12 88 GLU A CA 1
ATOM 666 C C . GLU A 1 88 ? -5.668 11.625 -13.852 1 98.12 88 GLU A C 1
ATOM 668 O O . GLU A 1 88 ? -6.473 11.516 -14.781 1 98.12 88 GLU A O 1
ATOM 673 N N . SER A 1 89 ? -4.531 10.969 -13.82 1 97.69 89 SER A N 1
ATOM 674 C CA . SER A 1 89 ? -4.176 10.016 -14.875 1 97.69 89 SER A CA 1
ATOM 675 C C . SER A 1 89 ? -5.176 8.867 -14.945 1 97.69 89 SER A C 1
ATOM 677 O O . SER A 1 89 ? -5.285 8.195 -15.969 1 97.69 89 SER A O 1
ATOM 679 N N . LEU A 1 90 ? -5.941 8.672 -13.898 1 97.81 90 LEU A N 1
ATOM 680 C CA . LEU A 1 90 ? -6.902 7.574 -13.82 1 97.81 90 LEU A CA 1
ATOM 681 C C . LEU A 1 90 ? -8.328 8.102 -13.891 1 97.81 90 LEU A C 1
ATOM 683 O O . LEU A 1 90 ? -9.289 7.336 -13.758 1 97.81 90 LEU A O 1
ATOM 687 N N . ASP A 1 91 ? -8.461 9.398 -14.047 1 98.06 91 ASP A N 1
ATOM 688 C CA . ASP A 1 91 ? -9.758 10.062 -14.023 1 98.06 91 ASP A CA 1
ATOM 689 C C . ASP A 1 91 ? -10.508 9.758 -12.727 1 98.06 91 ASP A C 1
ATOM 691 O O . ASP A 1 91 ? -11.695 9.406 -12.766 1 98.06 91 ASP A O 1
ATOM 695 N N . ILE A 1 92 ? -9.781 9.734 -11.672 1 97.75 92 ILE A N 1
ATOM 696 C CA . ILE A 1 92 ? -10.336 9.5 -10.344 1 97.75 92 ILE A CA 1
ATOM 697 C C . ILE A 1 92 ? -10.32 10.789 -9.531 1 97.75 92 ILE A C 1
ATOM 699 O O . ILE A 1 92 ? -9.328 11.531 -9.547 1 97.75 92 ILE A O 1
ATOM 703 N N . PRO A 1 93 ? -11.414 11.141 -8.852 1 98.06 93 PRO A N 1
ATOM 704 C CA . PRO A 1 93 ? -11.422 12.344 -8.016 1 98.06 93 PRO A CA 1
ATOM 705 C C . PRO A 1 93 ? -10.422 12.266 -6.863 1 98.06 93 PRO A C 1
ATOM 707 O O . PRO A 1 93 ? -10.039 11.172 -6.438 1 98.06 93 PRO A O 1
ATOM 710 N N . TYR A 1 94 ? -10.023 13.422 -6.418 1 98.44 94 TYR A N 1
ATOM 711 C CA . TYR A 1 94 ? -9.109 13.5 -5.277 1 98.44 94 TYR A CA 1
ATOM 712 C C . TYR A 1 94 ? -9.438 14.695 -4.395 1 98.44 94 TYR A C 1
ATOM 714 O O . TYR A 1 94 ? -10.102 15.641 -4.84 1 98.44 94 TYR A O 1
ATOM 722 N N . LEU A 1 95 ? -9.055 14.664 -3.156 1 98.56 95 LEU A N 1
ATOM 723 C CA . LEU A 1 95 ? -9.086 15.773 -2.205 1 98.56 95 LEU A CA 1
ATOM 724 C C . LEU A 1 95 ? -7.719 15.961 -1.554 1 98.56 95 LEU A C 1
ATOM 726 O O . LEU A 1 95 ? -7.059 14.984 -1.188 1 98.56 95 LEU A O 1
ATOM 730 N N . GLU A 1 96 ? -7.293 17.172 -1.488 1 98.56 96 GLU A N 1
ATOM 731 C CA . GLU A 1 96 ? -6.098 17.531 -0.736 1 98.56 96 GLU A CA 1
ATOM 732 C C . GLU A 1 96 ? -6.457 18.094 0.641 1 98.56 96 GLU A C 1
ATOM 734 O O . GLU A 1 96 ? -7.32 18.953 0.76 1 98.56 96 GLU A O 1
ATOM 739 N N . ILE A 1 97 ? -5.805 17.531 1.646 1 98.81 97 ILE A N 1
ATOM 740 C CA . ILE A 1 97 ? -6.105 17.875 3.031 1 98.81 97 ILE A CA 1
ATOM 741 C C . ILE A 1 97 ? -4.824 18.266 3.758 1 98.81 97 ILE A C 1
ATOM 743 O O . ILE A 1 97 ? -3.932 17.438 3.951 1 98.81 97 ILE A O 1
ATOM 747 N N . GLU A 1 98 ? -4.711 19.469 4.121 1 98.75 98 GLU A N 1
ATOM 748 C CA . GLU A 1 98 ? -3.602 19.922 4.949 1 98.75 98 GLU A CA 1
ATOM 749 C C . GLU A 1 98 ? -3.99 19.969 6.426 1 98.75 98 GLU A C 1
ATOM 751 O O . GLU A 1 98 ? -4.961 20.625 6.801 1 98.75 98 GLU A O 1
ATOM 756 N N . VAL A 1 99 ? -3.307 19.281 7.215 1 98.69 99 VAL A N 1
ATOM 757 C CA . VAL A 1 99 ? -3.5 19.297 8.664 1 98.69 99 VAL A CA 1
ATOM 758 C C . VAL A 1 99 ? -2.439 20.172 9.312 1 98.69 99 VAL A C 1
ATOM 760 O O . VAL A 1 99 ? -1.243 20.016 9.062 1 98.69 99 VAL A O 1
ATOM 763 N N . ILE A 1 100 ? -2.895 21.125 10.117 1 98.38 100 ILE A N 1
ATOM 764 C CA . ILE A 1 100 ? -1.977 22.016 10.805 1 98.38 100 ILE A CA 1
ATOM 765 C C . ILE A 1 100 ? -2.312 22.062 12.297 1 98.38 100 ILE A C 1
ATOM 767 O O . ILE A 1 100 ? -3.402 21.641 12.703 1 98.38 100 ILE A O 1
ATOM 771 N N . CYS A 1 101 ? -1.342 22.391 13.062 1 98.38 101 CYS A N 1
ATOM 772 C CA . CYS A 1 101 ? -1.522 22.812 14.445 1 98.38 101 CYS A CA 1
ATOM 773 C C . CYS A 1 101 ? -1.049 24.25 14.656 1 98.38 101 CYS A C 1
ATOM 775 O O . CYS A 1 101 ? 0.14 24.484 14.875 1 98.38 101 CYS A O 1
ATOM 777 N N . SER A 1 102 ? -2.021 25.188 14.664 1 98.25 102 SER A N 1
ATOM 778 C CA . SER A 1 102 ? -1.689 26.609 14.555 1 98.25 102 SER A CA 1
ATOM 779 C C . SER A 1 102 ? -1.126 27.141 15.867 1 98.25 102 SER A C 1
ATOM 781 O O . SER A 1 102 ? -0.527 28.219 15.891 1 98.25 102 SER A O 1
ATOM 783 N N . ASP A 1 103 ? -1.389 26.453 16.984 1 98.56 103 ASP A N 1
ATOM 784 C CA . ASP A 1 103 ? -0.756 26.812 18.25 1 98.56 103 ASP A CA 1
ATOM 785 C C . ASP A 1 103 ? 0.634 26.188 18.375 1 98.56 103 ASP A C 1
ATOM 787 O O . ASP A 1 103 ? 0.765 24.984 18.625 1 98.56 103 ASP A O 1
ATOM 791 N N . GLU A 1 104 ? 1.576 27.031 18.234 1 97.81 104 GLU A N 1
ATOM 792 C CA . GLU A 1 104 ? 2.955 26.562 18.172 1 97.81 104 GLU A CA 1
ATOM 793 C C . GLU A 1 104 ? 3.344 25.812 19.453 1 97.81 104 GLU A C 1
ATOM 795 O O . GLU A 1 104 ? 4.059 24.812 19.391 1 97.81 104 GLU A O 1
ATOM 800 N N . GLU A 1 105 ? 2.959 26.328 20.578 1 98.12 105 GLU A N 1
ATOM 801 C CA . GLU A 1 105 ? 3.293 25.672 21.844 1 98.12 105 GLU A CA 1
ATOM 802 C C . GLU A 1 105 ? 2.664 24.297 21.938 1 98.12 105 GLU A C 1
ATOM 804 O O . GLU A 1 105 ? 3.297 23.344 22.406 1 98.12 105 GLU A O 1
ATOM 809 N N . GLU A 1 106 ? 1.48 24.203 21.469 1 97.94 106 GLU A N 1
ATOM 810 C CA . GLU A 1 106 ? 0.82 22.906 21.453 1 97.94 106 GLU A CA 1
ATOM 811 C C . GLU A 1 106 ? 1.499 21.969 20.453 1 97.94 106 GLU A C 1
ATOM 813 O O . GLU A 1 106 ? 1.697 20.781 20.75 1 97.94 106 GLU A O 1
ATOM 818 N N . HIS A 1 107 ? 1.76 22.5 19.328 1 97.94 107 HIS A N 1
ATOM 819 C CA . HIS A 1 107 ? 2.445 21.703 18.312 1 97.94 107 HIS A CA 1
ATOM 820 C C . HIS A 1 107 ? 3.77 21.172 18.844 1 97.94 107 HIS A C 1
ATOM 822 O O . HIS A 1 107 ? 4.066 19.969 18.703 1 97.94 107 HIS A O 1
ATOM 828 N N . LYS A 1 108 ? 4.531 22.016 19.5 1 97.88 108 LYS A N 1
ATOM 829 C CA . LYS A 1 108 ? 5.805 21.625 20.094 1 97.88 108 LYS A CA 1
ATOM 830 C C . L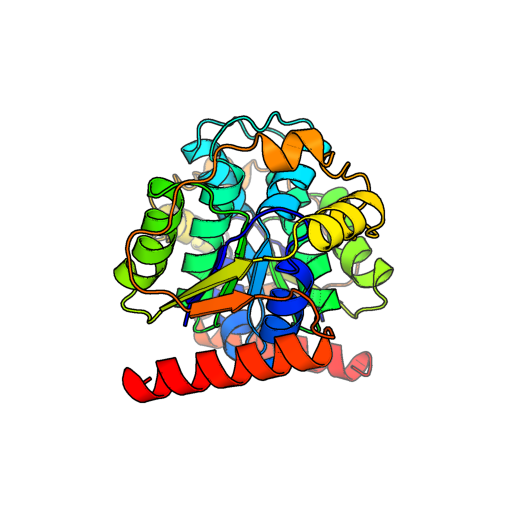YS A 1 108 ? 5.621 20.516 21.125 1 97.88 108 LYS A C 1
ATOM 832 O O . LYS A 1 108 ? 6.344 19.516 21.109 1 97.88 108 LYS A O 1
ATOM 837 N N . ASN A 1 109 ? 4.684 20.703 21.938 1 97.25 109 ASN A N 1
ATOM 838 C CA . ASN A 1 109 ? 4.414 19.703 22.969 1 97.25 109 ASN A CA 1
ATOM 839 C C . ASN A 1 109 ? 4.09 18.344 22.359 1 97.25 109 ASN A C 1
ATOM 841 O O . ASN A 1 109 ? 4.566 17.312 22.844 1 97.25 109 ASN A O 1
ATOM 845 N N . ARG A 1 110 ? 3.35 18.312 21.297 1 96 110 ARG A N 1
ATOM 846 C CA . ARG A 1 110 ? 2.982 17.062 20.625 1 96 110 ARG A CA 1
ATOM 847 C C . ARG A 1 110 ? 4.207 16.391 20.016 1 96 110 ARG A C 1
ATOM 849 O O . ARG A 1 110 ? 4.367 15.172 20.125 1 96 110 ARG A O 1
ATOM 856 N N . VAL A 1 111 ? 5.012 17.172 19.359 1 96.12 111 VAL A N 1
ATOM 857 C CA . VAL A 1 111 ? 6.203 16.625 18.719 1 96.12 111 VAL A CA 1
ATOM 858 C C . VAL A 1 111 ? 7.109 15.984 19.766 1 96.12 111 VAL A C 1
ATOM 860 O O . VAL A 1 111 ? 7.707 14.938 19.516 1 96.12 111 VAL A O 1
ATOM 863 N N . GLU A 1 112 ? 7.082 16.547 20.906 1 94.88 112 GLU A N 1
ATOM 864 C CA . GLU A 1 112 ? 8.055 16.141 21.922 1 94.88 112 GLU A CA 1
ATOM 865 C C . GLU A 1 112 ? 7.512 15.008 22.797 1 94.88 112 GLU A C 1
ATOM 867 O O . GLU A 1 112 ? 8.273 14.32 23.469 1 94.88 112 GLU A O 1
ATOM 872 N N . THR A 1 113 ? 6.219 14.742 22.766 1 91.94 113 THR A N 1
ATOM 873 C CA . THR A 1 113 ? 5.66 13.789 23.719 1 91.94 113 THR A CA 1
ATOM 874 C C . THR A 1 113 ? 4.938 12.664 22.984 1 91.94 113 THR A C 1
ATOM 876 O O . THR A 1 113 ? 4.582 11.648 23.594 1 91.94 113 THR A O 1
ATOM 879 N N . ARG A 1 114 ? 4.77 12.75 21.75 1 85.12 114 ARG A N 1
ATOM 880 C CA . ARG A 1 114 ? 3.932 11.781 21.031 1 85.12 114 ARG A CA 1
ATOM 881 C C . ARG A 1 114 ? 4.547 10.391 21.078 1 85.12 114 ARG A C 1
ATOM 883 O O . ARG A 1 114 ? 5.773 10.25 21.094 1 85.12 114 ARG A O 1
ATOM 890 N N . VAL A 1 115 ? 3.701 9.414 21.031 1 81.81 115 VAL A N 1
ATOM 891 C CA . VAL A 1 115 ? 4.094 8.016 20.891 1 81.81 115 VAL A CA 1
ATOM 892 C C . VAL A 1 115 ? 4.16 7.652 19.406 1 81.81 115 VAL A C 1
ATOM 894 O O . VAL A 1 115 ? 3.195 7.852 18.672 1 81.81 115 VAL A O 1
ATOM 897 N N . ILE A 1 116 ? 5.258 7.125 18.984 1 80.31 116 ILE A N 1
ATOM 898 C CA . ILE A 1 116 ? 5.477 6.777 17.578 1 80.31 116 ILE A CA 1
ATOM 899 C C . ILE A 1 116 ? 4.973 5.359 17.312 1 80.31 116 ILE A C 1
ATOM 901 O O . ILE A 1 116 ? 5.281 4.434 18.062 1 80.31 116 ILE A O 1
ATOM 905 N N . ASP A 1 117 ? 4.168 5.141 16.297 1 83.06 117 ASP A N 1
ATOM 906 C CA . ASP A 1 117 ? 3.527 3.861 16.016 1 83.06 117 ASP A CA 1
ATOM 907 C C . ASP A 1 117 ? 4.309 3.08 14.961 1 83.06 117 ASP A C 1
ATOM 909 O O . ASP A 1 117 ? 3.82 2.078 14.43 1 83.06 117 ASP A O 1
ATOM 913 N N . ILE A 1 118 ? 5.434 3.576 14.57 1 86.81 118 ILE A N 1
ATOM 914 C CA . ILE A 1 118 ? 6.352 2.857 13.688 1 86.81 118 ILE A CA 1
ATOM 915 C C . ILE A 1 118 ? 7.543 2.346 14.492 1 86.81 118 ILE A C 1
ATOM 917 O O . ILE A 1 118 ? 8.391 3.131 14.922 1 86.81 118 ILE A O 1
ATOM 921 N N . PRO A 1 119 ? 7.637 1.05 14.672 1 80.31 119 PRO A N 1
ATOM 922 C CA . PRO A 1 119 ? 8.734 0.513 15.477 1 80.31 119 PRO A CA 1
ATOM 923 C C . PRO A 1 119 ? 10.109 0.933 14.953 1 80.31 119 PRO A C 1
ATOM 925 O O . PRO A 1 119 ? 10.375 0.826 13.75 1 80.31 119 PRO A O 1
ATOM 928 N N . GLY A 1 120 ? 10.883 1.508 15.867 1 80.44 120 GLY A N 1
ATOM 929 C CA . GLY A 1 120 ? 12.258 1.847 15.539 1 80.44 120 GLY A CA 1
ATOM 930 C C . GLY A 1 120 ? 12.398 3.201 14.867 1 80.44 120 GLY A C 1
ATOM 931 O O . GLY A 1 120 ? 13.508 3.637 14.562 1 80.44 120 GLY A O 1
ATOM 932 N N . PHE A 1 121 ? 11.344 3.834 14.648 1 84.81 121 PHE A N 1
ATOM 933 C CA . PHE A 1 121 ? 11.359 5.141 14.008 1 84.81 121 PHE A CA 1
ATOM 934 C C . PHE A 1 121 ? 11.664 6.242 15.016 1 84.81 121 PHE A C 1
ATOM 936 O O . PHE A 1 121 ? 11.078 6.281 16.094 1 84.81 121 PHE A O 1
ATOM 943 N N . ALA A 1 122 ? 12.656 7.027 14.68 1 82.75 122 ALA A N 1
ATOM 944 C CA . ALA A 1 122 ? 12.977 8.195 15.5 1 82.75 122 ALA A CA 1
ATOM 945 C C . ALA A 1 122 ? 12.281 9.445 14.969 1 82.75 122 ALA A C 1
ATOM 947 O O . ALA A 1 122 ? 12.609 9.938 13.891 1 82.75 122 ALA A O 1
ATOM 948 N N . PRO A 1 123 ? 11.359 9.898 15.758 1 85.94 123 PRO A N 1
ATOM 949 C CA . PRO A 1 123 ? 10.688 11.117 15.297 1 85.94 123 PRO A CA 1
ATOM 950 C C . PRO A 1 123 ? 11.617 12.328 15.281 1 85.94 123 PRO A C 1
ATOM 952 O O . PRO A 1 123 ? 12.602 12.359 16.031 1 85.94 123 PRO A O 1
ATOM 955 N N . PRO A 1 124 ? 11.273 13.281 14.422 1 92 124 PRO A N 1
ATOM 956 C CA . PRO A 1 124 ? 12.078 14.508 14.43 1 92 124 PRO A CA 1
ATOM 957 C C . PRO A 1 124 ? 11.922 15.312 15.719 1 92 124 PRO A C 1
ATOM 959 O O . PRO A 1 124 ? 10.891 15.219 16.391 1 92 124 PRO A O 1
ATOM 962 N N . THR A 1 125 ? 12.969 16.094 15.992 1 94.56 125 THR A N 1
ATOM 963 C CA . THR A 1 125 ? 12.898 17.047 17.094 1 94.56 125 THR A CA 1
ATOM 964 C C . THR A 1 125 ? 12.078 18.266 16.703 1 94.56 125 THR A C 1
ATOM 966 O O . THR A 1 125 ? 11.805 18.484 15.516 1 94.56 125 THR A O 1
ATOM 969 N N . TRP A 1 126 ? 11.68 19 17.75 1 96.44 126 TRP A N 1
ATOM 970 C CA . TRP A 1 126 ? 10.953 20.234 17.469 1 96.44 126 TRP A CA 1
ATOM 971 C C . TRP A 1 126 ? 11.781 21.156 16.578 1 96.44 126 TRP A C 1
ATOM 973 O O . TRP A 1 126 ? 11.258 21.781 15.656 1 96.44 126 TRP A O 1
ATOM 983 N N . ALA A 1 127 ? 13.07 21.297 16.875 1 96.44 127 ALA A N 1
ATOM 984 C CA . ALA A 1 127 ? 13.969 22.141 16.078 1 96.44 127 ALA A CA 1
ATOM 985 C C . ALA A 1 127 ? 14 21.688 14.625 1 96.44 127 ALA A C 1
ATOM 987 O O . ALA A 1 127 ? 14.031 22.516 13.719 1 96.44 127 ALA A O 1
ATOM 988 N N . GLU A 1 128 ? 13.977 20.406 14.383 1 95.19 128 GLU A N 1
ATOM 989 C CA . GLU A 1 128 ? 13.961 19.859 13.031 1 95.19 128 GLU A CA 1
ATOM 990 C C . GLU A 1 128 ? 12.641 20.141 12.328 1 95.19 128 GLU A C 1
ATOM 992 O O . GLU A 1 128 ? 12.609 20.438 11.133 1 95.19 128 GLU A O 1
ATOM 997 N N . VAL A 1 129 ? 11.547 20.031 13.086 1 96.31 129 VAL A N 1
ATOM 998 C CA . VAL A 1 129 ? 10.227 20.297 12.531 1 96.31 129 VAL A CA 1
ATOM 999 C C . VAL A 1 129 ? 10.141 21.766 12.125 1 96.31 129 VAL A C 1
ATOM 1001 O O . VAL A 1 129 ? 9.664 22.094 11.031 1 96.31 129 VAL A O 1
ATOM 1004 N N . LYS A 1 130 ? 10.602 22.641 12.93 1 94.5 130 LYS A N 1
ATOM 1005 C CA . LYS A 1 130 ? 10.539 24.078 12.68 1 94.5 130 LYS A CA 1
ATOM 1006 C C . LYS A 1 130 ? 11.391 24.469 11.477 1 94.5 130 LYS A C 1
ATOM 1008 O O . LYS A 1 130 ? 11.039 25.391 10.734 1 94.5 130 LYS A O 1
ATOM 1013 N N . ARG A 1 131 ? 12.516 23.812 11.289 1 94.38 131 ARG A N 1
ATOM 1014 C CA . ARG A 1 131 ? 13.453 24.172 10.234 1 94.38 131 ARG A CA 1
ATOM 1015 C C . ARG A 1 131 ? 13.125 23.453 8.938 1 94.38 131 ARG A C 1
ATOM 1017 O O . ARG A 1 131 ? 13.703 23.75 7.887 1 94.38 131 ARG A O 1
ATOM 1024 N N . ARG A 1 132 ? 12.18 22.625 9.047 1 93.69 132 ARG A N 1
ATOM 1025 C CA . ARG A 1 132 ? 11.844 21.828 7.871 1 93.69 132 ARG A CA 1
ATOM 1026 C C . ARG A 1 132 ? 11.312 22.703 6.742 1 93.69 132 ARG A C 1
ATOM 1028 O O . ARG A 1 132 ? 10.477 23.578 6.969 1 93.69 132 ARG A O 1
ATOM 1035 N N . HIS A 1 133 ? 11.945 22.484 5.539 1 94.56 133 HIS A N 1
ATOM 1036 C CA . HIS A 1 133 ? 11.406 23.156 4.359 1 94.56 133 HIS A CA 1
ATOM 1037 C C . HIS A 1 133 ? 9.969 22.719 4.09 1 94.56 133 HIS A C 1
ATOM 1039 O O . HIS A 1 133 ? 9.695 21.531 3.938 1 94.56 133 HIS A O 1
ATOM 1045 N N . TYR A 1 134 ? 9.047 23.594 4.113 1 96.94 134 TYR A N 1
ATOM 1046 C CA . TYR A 1 134 ? 7.617 23.375 3.896 1 96.94 134 TYR A CA 1
ATOM 1047 C C . TYR A 1 134 ? 6.996 24.547 3.139 1 96.94 134 TYR A C 1
ATOM 1049 O O . TYR A 1 134 ? 6.758 25.609 3.713 1 96.94 134 TYR A O 1
ATOM 1057 N N . GLU A 1 135 ? 6.699 24.234 1.878 1 96.94 135 GLU A N 1
ATOM 1058 C CA . GLU A 1 135 ? 6.188 25.297 1.011 1 96.94 135 GLU A CA 1
ATOM 1059 C C . GLU A 1 135 ? 4.723 25.609 1.317 1 96.94 135 GLU A C 1
ATOM 1061 O O . GLU A 1 135 ? 3.943 24.688 1.608 1 96.94 135 GLU A O 1
ATOM 1066 N N . SER A 1 136 ? 4.402 26.828 1.192 1 94.19 136 SER A N 1
ATOM 1067 C CA . SER A 1 136 ? 2.998 27.203 1.341 1 94.19 136 SER A CA 1
ATOM 1068 C C . SER A 1 136 ? 2.141 26.578 0.244 1 94.19 136 SER A C 1
ATOM 1070 O O . SER A 1 136 ? 2.582 26.453 -0.901 1 94.19 136 SER A O 1
ATOM 1072 N N . TRP A 1 137 ? 0.974 26.156 0.673 1 92.88 137 TRP A N 1
ATOM 1073 C CA . TRP A 1 137 ? 0.004 25.688 -0.318 1 92.88 137 TRP A CA 1
ATOM 1074 C C . TRP A 1 137 ? -0.519 26.859 -1.146 1 92.88 137 TRP A C 1
ATOM 1076 O O . TRP A 1 137 ? -0.871 27.906 -0.599 1 92.88 137 TRP A O 1
ATOM 1086 N N . ASP A 1 138 ? -0.488 26.734 -2.516 1 90.62 138 ASP A N 1
ATOM 1087 C CA . ASP A 1 138 ? -0.885 27.844 -3.391 1 90.62 138 ASP A CA 1
ATOM 1088 C C . ASP A 1 138 ? -2.166 27.5 -4.152 1 90.62 138 ASP A C 1
ATOM 1090 O O . ASP A 1 138 ? -2.441 28.078 -5.203 1 90.62 138 ASP A O 1
ATOM 1094 N N . ARG A 1 139 ? -2.898 26.5 -3.721 1 92.94 139 ARG A N 1
ATOM 1095 C CA . ARG A 1 139 ? -4.156 26.109 -4.348 1 92.94 139 ARG A CA 1
ATOM 1096 C C . ARG A 1 139 ? -5.168 25.656 -3.303 1 92.94 139 ARG A C 1
ATOM 1098 O O . ARG A 1 139 ? -4.824 25.484 -2.133 1 92.94 139 ARG A O 1
ATOM 1105 N N . GLU A 1 140 ? -6.398 25.547 -3.76 1 93.5 140 GLU A N 1
ATOM 1106 C CA . GLU A 1 140 ? -7.488 25.156 -2.863 1 93.5 140 GLU A CA 1
ATOM 1107 C C . GLU A 1 140 ? -7.258 23.766 -2.273 1 93.5 140 GLU A C 1
ATOM 1109 O O . GLU A 1 140 ? -6.809 22.859 -2.971 1 93.5 140 GLU A O 1
ATOM 1114 N N . ARG A 1 141 ? -7.445 23.656 -0.955 1 97.38 141 ARG A N 1
ATOM 1115 C CA . ARG A 1 141 ? -7.383 22.406 -0.197 1 97.38 141 ARG A CA 1
ATOM 1116 C C . ARG A 1 141 ? -8.242 22.5 1.062 1 97.38 141 ARG A C 1
ATOM 1118 O O . ARG A 1 141 ? -8.68 23.578 1.452 1 97.38 141 ARG A O 1
ATOM 1125 N N . ILE A 1 142 ? -8.578 21.406 1.598 1 98.44 142 ILE A N 1
ATOM 1126 C CA . ILE A 1 142 ? -9.172 21.359 2.928 1 98.44 142 ILE A CA 1
ATOM 1127 C C . ILE A 1 142 ? -8.102 21.594 3.984 1 98.44 142 ILE A C 1
ATOM 1129 O O . ILE A 1 142 ? -7.039 20.969 3.951 1 98.44 142 ILE A O 1
ATOM 1133 N N . VAL A 1 143 ? -8.305 22.516 4.863 1 98.56 143 VAL A N 1
ATOM 1134 C CA . VAL A 1 143 ? -7.383 22.734 5.973 1 98.56 143 VAL A CA 1
ATOM 1135 C C . VAL A 1 143 ? -8.047 22.328 7.285 1 98.56 143 VAL A C 1
ATOM 1137 O O . VAL A 1 143 ? -9.148 22.766 7.598 1 98.56 143 VAL A O 1
ATOM 1140 N N . ILE A 1 144 ? -7.418 21.484 8 1 98.81 144 ILE A N 1
ATOM 1141 C CA . ILE A 1 144 ? -7.867 21.094 9.328 1 98.81 144 ILE A CA 1
ATOM 1142 C C . ILE A 1 144 ? -6.863 21.562 10.375 1 98.81 144 ILE A C 1
ATOM 1144 O O . ILE A 1 144 ? -5.746 21.047 10.461 1 98.81 144 ILE A O 1
ATOM 1148 N N . ASP A 1 145 ? -7.176 22.547 11.125 1 98.69 145 ASP A N 1
ATOM 1149 C CA . ASP A 1 145 ? -6.371 23 12.258 1 98.69 145 ASP A CA 1
ATOM 1150 C C . ASP A 1 145 ? -6.723 22.234 13.523 1 98.69 145 ASP A C 1
ATOM 1152 O O . ASP A 1 145 ? -7.824 22.375 14.062 1 98.69 145 ASP A O 1
ATOM 1156 N N . THR A 1 146 ? -5.797 21.469 14.039 1 98.62 146 THR A N 1
ATOM 1157 C CA . THR A 1 146 ? -6.074 20.594 15.172 1 98.62 146 THR A CA 1
ATOM 1158 C C . THR A 1 146 ? -5.812 21.312 16.484 1 98.62 146 THR A C 1
ATOM 1160 O O . THR A 1 146 ? -6.062 20.75 17.562 1 98.62 146 THR A O 1
ATOM 1163 N N . ALA A 1 147 ? -5.316 22.547 16.438 1 98.5 147 ALA A N 1
ATOM 1164 C CA . ALA A 1 147 ? -5.02 23.281 17.672 1 98.5 147 ALA A CA 1
ATOM 1165 C C . ALA A 1 147 ? -6.277 23.469 18.516 1 98.5 147 ALA A C 1
ATOM 1167 O O . ALA A 1 147 ? -7.332 23.844 18 1 98.5 147 ALA A O 1
ATOM 1168 N N . HIS A 1 148 ? -6.105 23.125 19.766 1 98.25 148 HIS A N 1
ATOM 1169 C CA . HIS A 1 148 ? -7.148 23.312 20.766 1 98.25 148 HIS A CA 1
ATOM 1170 C C . HIS A 1 148 ? -8.375 22.469 20.453 1 98.25 148 HIS A C 1
ATOM 1172 O O . HIS A 1 148 ? -9.508 22.859 20.75 1 98.25 148 HIS A O 1
ATOM 1178 N N . GLN A 1 149 ? -8.25 21.406 19.75 1 97.69 149 GLN A N 1
ATOM 1179 C CA . GLN A 1 149 ? -9.297 20.438 19.438 1 97.69 149 GLN A CA 1
ATOM 1180 C C . GLN A 1 149 ? -8.961 19.062 19.984 1 97.69 149 GLN A C 1
ATOM 1182 O O . GLN A 1 149 ? -7.801 18.656 19.969 1 97.69 149 GLN A O 1
ATOM 1187 N N . THR A 1 150 ? -10.008 18.438 20.5 1 97.69 150 THR A N 1
ATOM 1188 C CA . THR A 1 150 ? -9.828 17 20.766 1 97.69 150 THR A CA 1
ATOM 1189 C C . THR A 1 150 ? -9.719 16.234 19.453 1 97.69 150 THR A C 1
ATOM 1191 O O . THR A 1 150 ? -10.094 16.734 18.391 1 97.69 150 THR A O 1
ATOM 1194 N N . VAL A 1 151 ? -9.195 15.094 19.562 1 97 151 VAL A N 1
ATOM 1195 C CA . VAL A 1 151 ? -9.117 14.219 18.391 1 97 151 VAL A CA 1
ATOM 1196 C C . VAL A 1 151 ? -10.5 14.031 17.781 1 97 151 VAL A C 1
ATOM 1198 O O . VAL A 1 151 ? -10.664 14.141 16.562 1 97 151 VAL A O 1
ATOM 1201 N N . ALA A 1 152 ? -11.484 13.805 18.641 1 97.94 152 ALA A N 1
ATOM 1202 C CA . ALA A 1 152 ? -12.852 13.586 18.188 1 97.94 152 ALA A CA 1
ATOM 1203 C C . ALA A 1 152 ? -13.383 14.797 17.422 1 97.94 152 ALA A C 1
ATOM 1205 O O . ALA A 1 152 ? -14.062 14.648 16.406 1 97.94 152 ALA A O 1
ATOM 1206 N N . GLU A 1 153 ? -13.062 15.961 17.875 1 98.38 153 GLU A N 1
ATOM 1207 C CA . GLU A 1 153 ? -13.5 17.203 17.234 1 98.38 153 GLU A CA 1
ATOM 1208 C C . GLU A 1 153 ? -12.836 17.359 15.867 1 98.38 153 GLU A C 1
ATOM 1210 O O . GLU A 1 153 ? -13.492 17.734 14.891 1 98.38 153 GLU A O 1
ATOM 1215 N N . SER A 1 154 ? -11.57 17.109 15.797 1 98.44 154 SER A N 1
ATOM 1216 C CA . SER A 1 154 ? -10.836 17.234 14.547 1 98.44 154 SER A CA 1
ATOM 1217 C C . SER A 1 154 ? -11.336 16.219 13.516 1 98.44 154 SER A C 1
ATOM 1219 O O . SER A 1 154 ? -11.43 16.531 12.328 1 98.44 154 SER A O 1
ATOM 1221 N N . ILE A 1 155 ? -11.656 15.016 13.977 1 98.44 155 ILE A N 1
ATOM 1222 C CA . ILE A 1 155 ? -12.172 13.992 13.086 1 98.44 155 ILE A CA 1
ATOM 1223 C C . ILE A 1 155 ? -13.539 14.414 12.555 1 98.44 155 ILE A C 1
ATOM 1225 O O . ILE A 1 155 ? -13.828 14.25 11.359 1 98.44 155 ILE A O 1
ATOM 1229 N N . ALA A 1 156 ? -14.344 14.953 13.453 1 98.38 156 ALA A N 1
ATOM 1230 C CA . ALA A 1 156 ? -15.656 15.43 13.031 1 98.38 156 ALA A CA 1
ATOM 1231 C C . ALA A 1 156 ? -15.539 16.547 11.992 1 98.38 156 ALA A C 1
ATOM 1233 O O . ALA A 1 156 ? -16.281 16.562 11.008 1 98.38 156 ALA A O 1
ATOM 1234 N N . THR A 1 157 ? -14.648 17.438 12.227 1 98.44 157 THR A N 1
ATOM 1235 C CA . THR A 1 157 ? -14.406 18.531 11.281 1 98.44 157 THR A CA 1
ATOM 1236 C C . THR A 1 157 ? -13.93 17.984 9.945 1 98.44 157 THR A C 1
ATOM 1238 O O . THR A 1 157 ? -14.391 18.422 8.891 1 98.44 157 THR A O 1
ATOM 1241 N N . LEU A 1 158 ? -13.047 17.078 9.969 1 98.69 158 LEU A N 1
ATOM 1242 C CA . LEU A 1 158 ? -12.531 16.453 8.758 1 98.69 158 LEU A CA 1
ATOM 1243 C C . LEU A 1 158 ? -13.664 15.805 7.957 1 98.69 158 LEU A C 1
ATOM 1245 O O . LEU A 1 158 ? -13.781 16.031 6.75 1 98.69 158 LEU A O 1
ATOM 1249 N N . ARG A 1 159 ? -14.469 15.031 8.641 1 98.12 159 ARG A N 1
ATOM 1250 C CA . ARG A 1 159 ? -15.586 14.344 8 1 98.12 159 ARG A CA 1
ATOM 1251 C C . ARG A 1 159 ? -16.516 15.336 7.32 1 98.12 159 ARG A C 1
ATOM 1253 O O . ARG A 1 159 ? -16.906 15.141 6.168 1 98.12 159 ARG A O 1
ATOM 1260 N N . GLU A 1 160 ? -16.797 16.344 8.086 1 98.31 160 GLU A N 1
ATOM 1261 C CA . GLU A 1 160 ? -17.719 17.359 7.578 1 98.31 160 GLU A CA 1
ATOM 1262 C C . GLU A 1 160 ? -17.141 18.047 6.34 1 98.31 160 GLU A C 1
ATOM 1264 O O . GLU A 1 160 ? -17.844 18.219 5.344 1 98.31 160 GLU A O 1
ATOM 1269 N N . ARG A 1 161 ? -15.945 18.406 6.387 1 98.31 161 ARG A N 1
ATOM 1270 C CA . ARG A 1 161 ? -15.32 19.141 5.289 1 98.31 161 ARG A CA 1
ATOM 1271 C C . ARG A 1 161 ? -15.156 18.25 4.062 1 98.31 161 ARG A C 1
ATOM 1273 O O . ARG A 1 161 ? -15.289 18.703 2.928 1 98.31 161 ARG A O 1
ATOM 1280 N N . VAL A 1 162 ? -14.789 17.016 4.258 1 98.25 162 VAL A N 1
ATOM 1281 C CA . VAL A 1 162 ? -14.648 16.047 3.172 1 98.25 162 VAL A CA 1
ATOM 1282 C C . VAL A 1 162 ? -15.992 15.844 2.479 1 98.25 162 VAL A C 1
ATOM 1284 O O . VAL A 1 162 ? -16.078 15.891 1.25 1 98.25 162 VAL A O 1
ATOM 1287 N N . GLU A 1 163 ? -17.016 15.648 3.268 1 97.25 163 GLU A N 1
ATOM 1288 C CA . GLU A 1 163 ? -18.359 15.445 2.711 1 97.25 163 GLU A CA 1
ATOM 1289 C C . GLU A 1 163 ? -18.828 16.672 1.929 1 97.25 163 GLU A C 1
ATOM 1291 O O . GLU A 1 163 ? -19.422 16.531 0.861 1 97.25 163 GLU A O 1
ATOM 1296 N N . ARG A 1 164 ? -18.594 17.797 2.508 1 97.44 164 ARG A N 1
ATOM 1297 C CA . ARG A 1 164 ? -18.984 19.031 1.856 1 97.44 164 ARG A CA 1
ATOM 1298 C C . ARG A 1 164 ? -18.281 19.188 0.506 1 97.44 164 ARG A C 1
ATOM 1300 O O . ARG A 1 164 ? -18.922 19.547 -0.486 1 97.44 164 ARG A O 1
ATOM 1307 N N . GLU A 1 165 ? -17.031 18.938 0.491 1 96.94 165 GLU A N 1
ATOM 1308 C CA . GLU A 1 165 ? -16.266 19.062 -0.748 1 96.94 165 GLU A CA 1
ATOM 1309 C C . GLU A 1 165 ? -16.734 18.047 -1.788 1 96.94 165 GLU A C 1
ATOM 1311 O O . GLU A 1 165 ? -16.812 18.359 -2.979 1 96.94 165 GLU A O 1
ATOM 1316 N N . ARG A 1 166 ? -16.984 16.844 -1.359 1 95.5 166 ARG A N 1
ATOM 1317 C CA . ARG A 1 166 ? -17.469 15.805 -2.273 1 95.5 166 ARG A CA 1
ATOM 1318 C C . ARG A 1 166 ? -18.797 16.203 -2.887 1 95.5 166 ARG A C 1
ATOM 1320 O O . ARG A 1 166 ? -19 16.047 -4.094 1 95.5 166 ARG A O 1
ATOM 1327 N N . ARG A 1 167 ? -19.625 16.75 -2.141 1 94.31 167 ARG A N 1
ATOM 1328 C CA . ARG A 1 167 ? -20.938 17.172 -2.607 1 94.31 167 ARG A CA 1
ATOM 1329 C C . ARG A 1 167 ? -20.828 18.312 -3.609 1 94.31 167 ARG A C 1
ATOM 1331 O O . ARG A 1 167 ? -21.5 18.312 -4.645 1 94.31 167 ARG A O 1
ATOM 1338 N N . GLN A 1 168 ? -20.047 19.25 -3.215 1 94.5 168 GLN A N 1
ATOM 1339 C CA . GLN A 1 168 ? -19.875 20.438 -4.051 1 94.5 168 GLN A CA 1
ATOM 1340 C C . GLN A 1 168 ? -19.297 20.062 -5.414 1 94.5 168 GLN A C 1
ATOM 1342 O O . GLN A 1 168 ? -19.609 20.703 -6.418 1 94.5 168 GLN A O 1
ATOM 1347 N N . ARG A 1 169 ? -18.547 18.984 -5.453 1 93.69 169 ARG A N 1
ATOM 1348 C CA . ARG A 1 169 ? -17.891 18.578 -6.688 1 93.69 169 ARG A CA 1
ATOM 1349 C C . ARG A 1 169 ? -18.672 17.484 -7.398 1 93.69 169 ARG A C 1
ATOM 1351 O O . ARG A 1 169 ? -18.312 17.062 -8.5 1 93.69 169 ARG A O 1
ATOM 1358 N N . GLY A 1 170 ? -19.734 16.969 -6.785 1 90.69 170 GLY A N 1
ATOM 1359 C CA . GLY A 1 170 ? -20.625 15.992 -7.402 1 90.69 170 GLY A CA 1
ATOM 1360 C C . GLY A 1 170 ? -20.109 14.57 -7.312 1 90.69 170 GLY A C 1
ATOM 1361 O O . GLY A 1 170 ? -20.344 13.766 -8.219 1 90.69 170 GLY A O 1
ATOM 1362 N N . TRP A 1 171 ? -19.344 14.469 -6.375 1 88.56 171 TRP A N 1
ATOM 1363 C CA . TRP A 1 171 ? -18.844 13.109 -6.184 1 88.56 171 TRP A CA 1
ATOM 1364 C C . TRP A 1 171 ? -19.703 12.352 -5.18 1 88.56 171 TRP A C 1
ATOM 1366 O O . TRP A 1 171 ? -20.281 12.945 -4.27 1 88.56 171 TRP A O 1
ATOM 1376 N N . MET B 1 1 ? -8.164 -9.906 7.539 1 97.12 1 MET B N 1
ATOM 1377 C CA . MET B 1 1 ? -7.641 -11.109 6.902 1 97.12 1 MET B CA 1
ATOM 1378 C C . MET B 1 1 ? -6.527 -10.773 5.918 1 97.12 1 MET B C 1
ATOM 1380 O O . MET B 1 1 ? -6.609 -9.773 5.199 1 97.12 1 MET B O 1
ATOM 1384 N N . LEU B 1 2 ? -5.461 -11.477 5.969 1 98.75 2 LEU B N 1
ATOM 1385 C CA . LEU B 1 2 ? -4.355 -11.336 5.027 1 98.75 2 LEU B CA 1
ATOM 1386 C C . LEU B 1 2 ? -4.344 -12.484 4.023 1 98.75 2 LEU B C 1
ATOM 1388 O O . LEU B 1 2 ? -4.324 -13.656 4.414 1 98.75 2 LEU B O 1
ATOM 1392 N N . TYR B 1 3 ? -4.426 -12.195 2.721 1 98.88 3 TYR B N 1
ATOM 1393 C CA . TYR B 1 3 ? -4.316 -13.172 1.645 1 98.88 3 TYR B CA 1
ATOM 1394 C C . TYR B 1 3 ? -2.939 -13.109 0.992 1 98.88 3 TYR B C 1
ATOM 1396 O O . TYR B 1 3 ? -2.582 -12.109 0.373 1 98.88 3 TYR B O 1
ATOM 1404 N N . ILE B 1 4 ? -2.205 -14.172 1.12 1 98.81 4 ILE B N 1
ATOM 1405 C CA . ILE B 1 4 ? -0.809 -14.227 0.701 1 98.81 4 ILE B CA 1
ATOM 1406 C C . ILE B 1 4 ? -0.681 -15.055 -0.576 1 98.81 4 ILE B C 1
ATOM 1408 O O . ILE B 1 4 ? -0.795 -16.281 -0.541 1 98.81 4 ILE B O 1
ATOM 1412 N N . PHE B 1 5 ? -0.388 -14.367 -1.661 1 98.69 5 PHE B N 1
ATOM 1413 C CA . PHE B 1 5 ? -0.219 -15.07 -2.928 1 98.69 5 PHE B CA 1
ATOM 1414 C C . PHE B 1 5 ? 1.249 -15.406 -3.17 1 98.69 5 PHE B C 1
ATOM 1416 O O . PHE B 1 5 ? 2.137 -14.648 -2.762 1 98.69 5 PHE B O 1
ATOM 1423 N N . GLY B 1 6 ? 1.5 -16.453 -3.779 1 98.12 6 GLY B N 1
ATOM 1424 C CA . GLY B 1 6 ? 2.797 -16.875 -4.281 1 98.12 6 GLY B CA 1
ATOM 1425 C C . GLY B 1 6 ? 2.707 -17.625 -5.598 1 98.12 6 GLY B C 1
ATOM 1426 O O . GLY B 1 6 ? 1.648 -18.156 -5.949 1 98.12 6 GLY B O 1
ATOM 1427 N N . GLY B 1 7 ? 3.768 -17.688 -6.273 1 97.75 7 GLY B N 1
ATOM 1428 C CA . GLY B 1 7 ? 3.852 -18.391 -7.543 1 97.75 7 GLY B CA 1
ATOM 1429 C C . GLY B 1 7 ? 4.793 -17.734 -8.531 1 97.75 7 GLY B C 1
ATOM 1430 O O . GLY B 1 7 ? 5.133 -16.562 -8.383 1 97.75 7 GLY B O 1
ATOM 1431 N N . LEU B 1 8 ? 5.141 -18.422 -9.555 1 97.31 8 LEU B N 1
ATOM 1432 C CA . LEU B 1 8 ? 6.105 -17.953 -10.547 1 97.31 8 LEU B CA 1
ATOM 1433 C C . LEU B 1 8 ? 5.465 -16.969 -11.5 1 97.31 8 LEU B C 1
ATOM 1435 O O . LEU B 1 8 ? 4.246 -16.953 -11.672 1 97.31 8 LEU B O 1
ATOM 1439 N N . PRO B 1 9 ? 6.332 -16.062 -12.125 1 96.25 9 PRO B N 1
ATOM 1440 C CA . PRO B 1 9 ? 5.797 -15.164 -13.148 1 96.25 9 PRO B CA 1
ATOM 1441 C C . PRO B 1 9 ? 5.062 -15.906 -14.266 1 96.25 9 PRO B C 1
ATOM 1443 O O . PRO B 1 9 ? 5.508 -16.969 -14.695 1 96.25 9 PRO B O 1
ATOM 1446 N N . GLY B 1 10 ? 3.904 -15.414 -14.617 1 96.19 10 GLY B N 1
ATOM 1447 C CA . GLY B 1 10 ? 3.158 -16 -15.711 1 96.19 10 GLY B CA 1
ATOM 1448 C C . GLY B 1 10 ? 2.135 -17.031 -15.258 1 96.19 10 GLY B C 1
ATOM 1449 O O . GLY B 1 10 ? 1.321 -17.5 -16.062 1 96.19 10 GLY B O 1
ATOM 1450 N N . ALA B 1 11 ? 2.105 -17.328 -13.969 1 97.38 11 ALA B N 1
ATOM 1451 C CA . ALA B 1 11 ? 1.221 -18.375 -13.453 1 97.38 11 ALA B CA 1
ATOM 1452 C C . ALA B 1 11 ? -0.207 -17.859 -13.305 1 97.38 11 ALA B C 1
ATOM 1454 O O . ALA B 1 11 ? -1.144 -18.641 -13.141 1 97.38 11 ALA B O 1
ATOM 1455 N N . GLY B 1 12 ? -0.398 -16.547 -13.305 1 96.31 12 GLY B N 1
ATOM 1456 C CA . GLY B 1 12 ? -1.737 -15.984 -13.211 1 96.31 12 GLY B CA 1
ATOM 1457 C C . GLY B 1 12 ? -2.012 -15.312 -11.875 1 96.31 12 GLY B C 1
ATOM 1458 O O . GLY B 1 12 ? -3.143 -14.906 -11.602 1 96.31 12 GLY B O 1
ATOM 1459 N N . LYS B 1 13 ? -1 -15.094 -11.016 1 95.75 13 LYS B N 1
ATOM 1460 C CA . LYS B 1 13 ? -1.166 -14.516 -9.688 1 95.75 13 LYS B CA 1
ATOM 1461 C C . LYS B 1 13 ? -1.802 -13.133 -9.766 1 95.75 13 LYS B C 1
ATOM 1463 O O . LYS B 1 13 ? -2.727 -12.82 -9.008 1 95.75 13 LYS B O 1
ATOM 1468 N N . SER B 1 14 ? -1.197 -12.281 -10.688 1 95.94 14 SER B N 1
ATOM 1469 C CA . SER B 1 14 ? -1.651 -10.898 -10.734 1 95.94 14 SER B CA 1
ATOM 1470 C C . SER B 1 14 ? -3.119 -10.805 -11.133 1 95.94 14 SER B C 1
ATOM 1472 O O . SER B 1 14 ? -3.871 -10 -10.586 1 95.94 14 SER B O 1
ATOM 1474 N N . THR B 1 15 ? -3.555 -11.688 -12.047 1 96.38 15 THR B N 1
ATOM 1475 C CA . THR B 1 15 ? -4.945 -11.711 -12.484 1 96.38 15 THR B CA 1
ATOM 1476 C C . THR B 1 15 ? -5.863 -12.156 -11.352 1 96.38 15 THR B C 1
ATOM 1478 O O . THR B 1 15 ? -6.871 -11.5 -11.07 1 96.38 15 THR B O 1
ATOM 1481 N N . LEU B 1 16 ? -5.508 -13.18 -10.719 1 98.38 16 LEU B N 1
ATOM 1482 C CA . LEU B 1 16 ? -6.363 -13.758 -9.688 1 98.38 16 LEU B CA 1
ATOM 1483 C C . LEU B 1 16 ? -6.375 -12.891 -8.438 1 98.38 16 LEU B C 1
ATOM 1485 O O . LEU B 1 16 ? -7.434 -12.664 -7.848 1 98.38 16 LEU B O 1
ATOM 1489 N N . SER B 1 17 ? -5.207 -12.445 -8.023 1 98.5 17 SER B N 1
ATOM 1490 C CA . SER B 1 17 ? -5.117 -11.633 -6.809 1 98.5 17 SER B CA 1
ATOM 1491 C C . SER B 1 17 ? -5.832 -10.297 -6.984 1 98.5 17 SER B C 1
ATOM 1493 O O . SER B 1 17 ? -6.492 -9.82 -6.062 1 98.5 17 SER B O 1
ATOM 1495 N N . ALA B 1 18 ? -5.738 -9.688 -8.141 1 98.12 18 ALA B N 1
ATOM 1496 C CA . ALA B 1 18 ? -6.434 -8.43 -8.398 1 98.12 18 ALA B CA 1
ATOM 1497 C C . ALA B 1 18 ? -7.945 -8.617 -8.359 1 98.12 18 ALA B C 1
ATOM 1499 O O . ALA B 1 18 ? -8.672 -7.781 -7.82 1 98.12 18 ALA B O 1
ATOM 1500 N N . ALA B 1 19 ? -8.391 -9.703 -8.953 1 98.31 19 ALA B N 1
ATOM 1501 C CA . ALA B 1 19 ? -9.82 -10.008 -8.93 1 98.31 19 ALA B CA 1
ATOM 1502 C C . ALA B 1 19 ? -10.328 -10.164 -7.504 1 98.31 19 ALA B C 1
ATOM 1504 O O . ALA B 1 19 ? -11.383 -9.625 -7.148 1 98.31 19 ALA B O 1
ATOM 1505 N N . LEU B 1 20 ? -9.578 -10.883 -6.711 1 98.38 20 LEU B N 1
ATOM 1506 C CA . LEU B 1 20 ? -9.961 -11.078 -5.316 1 98.38 20 LEU B CA 1
ATOM 1507 C C . LEU B 1 20 ? -9.953 -9.758 -4.562 1 98.38 20 LEU B C 1
ATOM 1509 O O . LEU B 1 20 ? -10.898 -9.445 -3.826 1 98.38 20 LEU B O 1
ATOM 1513 N N . ALA B 1 21 ? -8.898 -8.984 -4.727 1 98.62 21 ALA B N 1
ATOM 1514 C CA . ALA B 1 21 ? -8.773 -7.695 -4.047 1 98.62 21 ALA B CA 1
ATOM 1515 C C . ALA B 1 21 ? -9.953 -6.785 -4.363 1 98.62 21 ALA B C 1
ATOM 1517 O O . ALA B 1 21 ? -10.508 -6.137 -3.469 1 98.62 21 ALA B O 1
ATOM 1518 N N . ARG B 1 22 ? -10.328 -6.75 -5.594 1 98 22 ARG B N 1
ATOM 1519 C CA . ARG B 1 22 ? -11.469 -5.941 -6.027 1 98 22 ARG B CA 1
ATOM 1520 C C . ARG B 1 22 ? -12.758 -6.41 -5.359 1 98 22 ARG B C 1
ATOM 1522 O O . ARG B 1 22 ? -13.523 -5.598 -4.844 1 98 22 ARG B O 1
ATOM 1529 N N . GLU B 1 23 ? -12.906 -7.648 -5.398 1 97.31 23 GLU B N 1
ATOM 1530 C CA . GLU B 1 23 ? -14.148 -8.234 -4.906 1 97.31 23 GLU B CA 1
ATOM 1531 C C . GLU B 1 23 ? -14.328 -7.977 -3.416 1 97.31 23 GLU B C 1
ATOM 1533 O O . GLU B 1 23 ? -15.438 -7.664 -2.963 1 97.31 23 GLU B O 1
ATOM 1538 N N . ILE B 1 24 ? -13.305 -8.086 -2.66 1 97.44 24 ILE B N 1
ATOM 1539 C CA . ILE B 1 24 ? -13.453 -8.008 -1.211 1 97.44 24 ILE B CA 1
ATOM 1540 C C . ILE B 1 24 ? -13.031 -6.625 -0.724 1 97.44 24 ILE B C 1
ATOM 1542 O O . ILE B 1 24 ? -12.992 -6.371 0.482 1 97.44 24 ILE B O 1
ATOM 1546 N N . ARG B 1 25 ? -12.664 -5.742 -1.673 1 97.88 25 ARG B N 1
ATOM 1547 C CA . ARG B 1 25 ? -12.242 -4.375 -1.374 1 97.88 25 ARG B CA 1
ATOM 1548 C C . ARG B 1 25 ? -11.07 -4.367 -0.404 1 97.88 25 ARG B C 1
ATOM 1550 O O . ARG B 1 25 ? -11.133 -3.732 0.651 1 97.88 25 ARG B O 1
ATOM 1557 N N . ALA B 1 26 ? -10.047 -5.098 -0.731 1 98.81 26 ALA B N 1
ATOM 1558 C CA . ALA B 1 26 ? -8.828 -5.227 0.067 1 98.81 26 ALA B CA 1
ATOM 1559 C C . ALA B 1 26 ? -7.738 -4.289 -0.439 1 98.81 26 ALA B C 1
ATOM 1561 O O . ALA B 1 26 ? -7.703 -3.951 -1.625 1 98.81 26 ALA B O 1
ATOM 1562 N N . ALA B 1 27 ? -6.902 -3.816 0.466 1 98.88 27 ALA B N 1
ATOM 1563 C CA . ALA B 1 27 ? -5.656 -3.197 0.02 1 98.88 27 ALA B CA 1
ATOM 1564 C C . ALA B 1 27 ? -4.824 -4.176 -0.807 1 98.88 27 ALA B C 1
ATOM 1566 O O . ALA B 1 27 ? -4.676 -5.34 -0.434 1 98.88 27 ALA B O 1
ATOM 1567 N N . TYR B 1 28 ? -4.387 -3.73 -1.888 1 98.88 28 TYR B N 1
ATOM 1568 C CA . TYR B 1 28 ? -3.639 -4.559 -2.826 1 98.88 28 TYR B CA 1
ATOM 1569 C C . TYR B 1 28 ? -2.164 -4.172 -2.838 1 98.88 28 TYR B C 1
ATOM 1571 O O . TYR B 1 28 ? -1.806 -3.08 -3.281 1 98.88 28 TYR B O 1
ATOM 1579 N N . LEU B 1 29 ? -1.285 -5.066 -2.357 1 98.75 29 LEU B N 1
ATOM 1580 C CA . LEU B 1 29 ? 0.152 -4.832 -2.275 1 98.75 29 LEU B CA 1
ATOM 1581 C C . LEU B 1 29 ? 0.912 -5.781 -3.195 1 98.75 29 LEU B C 1
ATOM 1583 O O . LEU B 1 29 ? 0.766 -7 -3.094 1 98.75 29 LEU B O 1
ATOM 1587 N N . ARG B 1 30 ? 1.661 -5.215 -4.082 1 97.25 30 ARG B N 1
ATOM 1588 C CA . ARG B 1 30 ? 2.445 -5.965 -5.059 1 97.25 30 ARG B CA 1
ATOM 1589 C C . ARG B 1 30 ? 3.934 -5.672 -4.906 1 97.25 30 ARG B C 1
ATOM 1591 O O . ARG B 1 30 ? 4.375 -4.543 -5.133 1 97.25 30 ARG B O 1
ATOM 1598 N N . VAL B 1 31 ? 4.688 -6.656 -4.629 1 96.88 31 VAL B N 1
ATOM 1599 C CA . VAL B 1 31 ? 6.113 -6.477 -4.379 1 96.88 31 VAL B CA 1
ATOM 1600 C C . VAL B 1 31 ? 6.809 -6.008 -5.652 1 96.88 31 VAL B C 1
ATOM 1602 O O . VAL B 1 31 ? 7.66 -5.117 -5.613 1 96.88 31 VAL B O 1
ATOM 1605 N N . ASP B 1 32 ? 6.418 -6.535 -6.789 1 94.19 32 ASP B N 1
ATOM 1606 C CA . ASP B 1 32 ? 7.055 -6.152 -8.047 1 94.19 32 ASP B CA 1
ATOM 1607 C C . ASP B 1 32 ? 6.828 -4.676 -8.352 1 94.19 32 ASP B C 1
ATOM 1609 O O . ASP B 1 32 ? 7.691 -4.016 -8.93 1 94.19 32 ASP B O 1
ATOM 1613 N N . VAL B 1 33 ? 5.652 -4.195 -8 1 94.94 33 VAL B N 1
ATOM 1614 C CA . VAL B 1 33 ? 5.344 -2.781 -8.188 1 94.94 33 VAL B CA 1
ATOM 1615 C C . VAL B 1 33 ? 6.254 -1.934 -7.301 1 94.94 33 VAL B C 1
ATOM 1617 O O . VAL B 1 33 ? 6.82 -0.939 -7.758 1 94.94 33 VAL B O 1
ATOM 1620 N N . VAL B 1 34 ? 6.41 -2.326 -6.059 1 97.06 34 VAL B N 1
ATOM 1621 C CA . VAL B 1 34 ? 7.23 -1.609 -5.086 1 97.06 34 VAL B CA 1
ATOM 1622 C C . VAL B 1 34 ? 8.688 -1.604 -5.539 1 97.06 34 VAL B C 1
ATOM 1624 O O . VAL B 1 34 ? 9.328 -0.552 -5.57 1 97.06 34 VAL B O 1
ATOM 1627 N N . GLU B 1 35 ? 9.195 -2.717 -5.945 1 95.25 35 GLU B N 1
ATOM 1628 C CA . GLU B 1 35 ? 10.594 -2.83 -6.344 1 95.25 35 GLU B CA 1
ATOM 1629 C C . GLU B 1 35 ? 10.867 -2.043 -7.621 1 95.25 35 GLU B C 1
ATOM 1631 O O . GLU B 1 35 ? 11.914 -1.403 -7.75 1 95.25 35 GLU B O 1
ATOM 1636 N N . HIS B 1 36 ? 9.977 -2.131 -8.539 1 94.06 36 HIS B N 1
ATOM 1637 C CA . HIS B 1 36 ? 10.133 -1.354 -9.766 1 94.06 36 HIS B CA 1
ATOM 1638 C C . HIS B 1 36 ? 10.125 0.143 -9.469 1 94.06 36 HIS B C 1
ATOM 1640 O O . HIS B 1 36 ? 10.906 0.896 -10.055 1 94.06 36 HIS B O 1
ATOM 1646 N N . ALA B 1 37 ? 9.242 0.589 -8.625 1 95.19 37 ALA B N 1
ATOM 1647 C CA . ALA B 1 37 ? 9.172 1.994 -8.227 1 95.19 37 ALA B CA 1
ATOM 1648 C C . ALA B 1 37 ? 10.484 2.445 -7.586 1 95.19 37 ALA B C 1
ATOM 1650 O O . ALA B 1 37 ? 10.961 3.553 -7.84 1 95.19 37 ALA B O 1
ATOM 1651 N N . MET B 1 38 ? 11.023 1.561 -6.715 1 94.38 38 MET B N 1
ATOM 1652 C CA . MET B 1 38 ? 12.305 1.868 -6.09 1 94.38 38 MET B CA 1
ATOM 1653 C C . MET B 1 38 ? 13.398 2.037 -7.141 1 94.38 38 MET B C 1
ATOM 1655 O O . MET B 1 38 ? 14.18 2.99 -7.086 1 94.38 38 MET B O 1
ATOM 1659 N N . ARG B 1 39 ? 13.461 1.17 -8.133 1 92.75 39 ARG B N 1
ATOM 1660 C CA . ARG B 1 39 ? 14.438 1.261 -9.211 1 92.75 39 ARG B CA 1
ATOM 1661 C C . ARG B 1 39 ? 14.227 2.523 -10.039 1 92.75 39 ARG B C 1
ATOM 1663 O O . ARG B 1 39 ? 15.188 3.201 -10.406 1 92.75 39 ARG B O 1
ATOM 1670 N N . ALA B 1 40 ? 12.977 2.797 -10.32 1 91.31 40 ALA B N 1
ATOM 1671 C CA . ALA B 1 40 ? 12.641 3.996 -11.078 1 91.31 40 ALA B CA 1
ATOM 1672 C C . ALA B 1 40 ? 13.094 5.254 -10.344 1 91.31 40 ALA B C 1
ATOM 1674 O O . ALA B 1 40 ? 13.438 6.258 -10.977 1 91.31 40 ALA B O 1
ATOM 1675 N N . ALA B 1 41 ? 13.102 5.188 -9.039 1 91.5 41 ALA B N 1
ATOM 1676 C CA . ALA B 1 41 ? 13.523 6.316 -8.219 1 91.5 41 ALA B CA 1
ATOM 1677 C C . ALA B 1 41 ? 15.039 6.324 -8.039 1 91.5 41 ALA B C 1
ATOM 1679 O O . ALA B 1 41 ? 15.578 7.125 -7.277 1 91.5 41 ALA B O 1
ATOM 1680 N N . GLY B 1 42 ? 15.766 5.344 -8.688 1 88.94 42 GLY B N 1
ATOM 1681 C CA . GLY B 1 42 ? 17.219 5.363 -8.727 1 88.94 42 GLY B CA 1
ATOM 1682 C C . GLY B 1 42 ? 17.859 4.473 -7.676 1 88.94 42 GLY B C 1
ATOM 1683 O O . GLY B 1 42 ? 19.047 4.586 -7.402 1 88.94 42 GLY B O 1
ATOM 1684 N N . ARG B 1 43 ? 17.062 3.594 -7.133 1 89 43 ARG B N 1
ATOM 1685 C CA . ARG B 1 43 ? 17.609 2.723 -6.098 1 89 43 ARG B CA 1
ATOM 1686 C C . ARG B 1 43 ? 17.859 1.317 -6.641 1 89 43 ARG B C 1
ATOM 1688 O O . ARG B 1 43 ? 17.094 0.826 -7.473 1 89 43 ARG B O 1
ATOM 1695 N N . THR B 1 44 ? 18.891 0.778 -6.09 1 87.69 44 THR B N 1
ATOM 1696 C CA . THR B 1 44 ? 19.109 -0.637 -6.367 1 87.69 44 THR B CA 1
ATOM 1697 C C . THR B 1 44 ? 18.281 -1.506 -5.426 1 87.69 44 THR B C 1
ATOM 1699 O O . THR B 1 44 ? 18.141 -1.186 -4.246 1 87.69 44 THR B O 1
ATOM 1702 N N . VAL B 1 45 ? 17.719 -2.498 -5.965 1 89.31 45 VAL B N 1
ATOM 1703 C CA . VAL B 1 45 ? 16.984 -3.482 -5.188 1 89.31 45 VAL B CA 1
ATOM 1704 C C . VAL B 1 45 ? 17.594 -4.867 -5.383 1 89.31 45 VAL B C 1
ATOM 1706 O O . VAL B 1 45 ? 17.484 -5.449 -6.465 1 89.31 45 VAL B O 1
ATOM 1709 N N . ASN B 1 46 ? 18.281 -5.414 -4.379 1 85.5 46 ASN B N 1
ATOM 1710 C CA . ASN B 1 46 ? 19 -6.676 -4.492 1 85.5 46 ASN B CA 1
ATOM 1711 C C . ASN B 1 46 ? 18.672 -7.621 -3.344 1 85.5 46 ASN B C 1
ATOM 1713 O O . ASN B 1 46 ? 19.344 -8.641 -3.158 1 85.5 46 ASN B O 1
ATOM 1717 N N . GLY B 1 47 ? 17.812 -7.254 -2.504 1 87.06 47 GLY B N 1
ATOM 1718 C CA . GLY B 1 47 ? 17.406 -8.039 -1.348 1 87.06 47 GLY B CA 1
ATOM 1719 C C . GLY B 1 47 ? 15.914 -8.016 -1.102 1 87.06 47 GLY B C 1
ATOM 1720 O O . GLY B 1 47 ? 15.117 -8.125 -2.041 1 87.06 47 GLY B O 1
ATOM 1721 N N . PRO B 1 48 ? 15.578 -8 0.164 1 91.69 48 PRO B N 1
ATOM 1722 C CA . PRO B 1 48 ? 14.172 -8.133 0.545 1 91.69 48 PRO B CA 1
ATOM 1723 C C . PRO B 1 48 ? 13.461 -6.785 0.658 1 91.69 48 PRO B C 1
ATOM 1725 O O . PRO B 1 48 ? 12.438 -6.68 1.334 1 91.69 48 PRO B O 1
ATOM 1728 N N . GLU B 1 49 ? 14.039 -5.734 0.103 1 94.31 49 GLU B N 1
ATOM 1729 C CA . GLU B 1 49 ? 13.547 -4.383 0.344 1 94.31 49 GLU B CA 1
ATOM 1730 C C . GLU B 1 49 ? 12.062 -4.27 -0.008 1 94.31 49 GLU B C 1
ATOM 1732 O O . GLU B 1 49 ? 11.273 -3.721 0.766 1 94.31 49 GLU B O 1
ATOM 1737 N N . GLY B 1 50 ? 11.695 -4.758 -1.19 1 96.56 50 GLY B N 1
ATOM 1738 C CA . GLY B 1 50 ? 10.297 -4.691 -1.603 1 96.56 50 GLY B CA 1
ATOM 1739 C C . GLY B 1 50 ? 9.367 -5.457 -0.682 1 96.56 50 GLY B C 1
ATOM 1740 O O . GLY B 1 50 ? 8.273 -4.984 -0.369 1 96.56 50 GLY B O 1
ATOM 1741 N N . TYR B 1 51 ? 9.805 -6.605 -0.191 1 97.75 51 TYR B N 1
ATOM 1742 C CA . TYR B 1 51 ? 9.031 -7.41 0.745 1 97.75 51 TYR B CA 1
ATOM 1743 C C . TYR B 1 51 ? 8.852 -6.684 2.072 1 97.75 51 TYR B C 1
ATOM 1745 O O . TYR B 1 51 ? 7.742 -6.598 2.6 1 97.75 51 TYR B O 1
ATOM 1753 N N . VAL B 1 52 ? 9.938 -6.141 2.594 1 97.31 52 VAL B N 1
ATOM 1754 C CA . VAL B 1 52 ? 9.914 -5.48 3.895 1 97.31 52 VAL B CA 1
ATOM 1755 C C . VAL B 1 52 ? 8.938 -4.305 3.855 1 97.31 52 VAL B C 1
ATOM 1757 O O . VAL B 1 52 ? 8.148 -4.113 4.785 1 97.31 52 VAL B O 1
ATOM 1760 N N . VAL B 1 53 ? 8.977 -3.559 2.752 1 97.62 53 VAL B N 1
ATOM 1761 C CA . VAL B 1 53 ? 8.047 -2.447 2.572 1 97.62 53 VAL B CA 1
ATOM 1762 C C . VAL B 1 53 ? 6.613 -2.967 2.592 1 97.62 53 VAL B C 1
ATOM 1764 O O . VAL B 1 53 ? 5.758 -2.42 3.293 1 97.62 53 VAL B O 1
ATOM 1767 N N . CYS B 1 54 ? 6.344 -4.035 1.902 1 98.5 54 CYS B N 1
ATOM 1768 C CA . CYS B 1 54 ? 4.988 -4.566 1.804 1 98.5 54 CYS B CA 1
ATOM 1769 C C . CYS B 1 54 ? 4.539 -5.168 3.129 1 98.5 54 CYS B C 1
ATOM 1771 O O . CYS B 1 54 ? 3.363 -5.09 3.486 1 98.5 54 CYS B O 1
ATOM 1773 N N . TYR B 1 55 ? 5.488 -5.777 3.924 1 98.38 55 TYR B N 1
ATOM 1774 C CA . TYR B 1 55 ? 5.137 -6.277 5.246 1 98.38 55 TYR B CA 1
ATOM 1775 C C . TYR B 1 55 ? 4.617 -5.156 6.137 1 98.38 55 TYR B C 1
ATOM 1777 O O . TYR B 1 55 ? 3.586 -5.305 6.797 1 98.38 55 TYR B O 1
ATOM 1785 N N . GLU B 1 56 ? 5.305 -4.113 6.109 1 97.5 56 GLU B N 1
ATOM 1786 C CA . GLU B 1 56 ? 4.953 -2.992 6.977 1 97.5 56 GLU B CA 1
ATOM 1787 C C . GLU B 1 56 ? 3.637 -2.355 6.547 1 97.5 56 GLU B C 1
ATOM 1789 O O . GLU B 1 56 ? 2.787 -2.049 7.387 1 97.5 56 GLU B O 1
ATOM 1794 N N . LEU B 1 57 ? 3.48 -2.145 5.258 1 98.25 57 LEU B N 1
ATOM 1795 C CA . LEU B 1 57 ? 2.229 -1.578 4.766 1 98.25 57 LEU B CA 1
ATOM 1796 C C . LEU B 1 57 ? 1.056 -2.502 5.074 1 98.25 57 LEU B C 1
ATOM 1798 O O . LEU B 1 57 ? -0.029 -2.037 5.434 1 98.25 57 LEU B O 1
ATOM 1802 N N . ALA B 1 58 ? 1.282 -3.795 4.898 1 98.69 58 ALA B N 1
ATOM 1803 C CA . ALA B 1 58 ? 0.232 -4.754 5.234 1 98.69 58 ALA B CA 1
ATOM 1804 C C . ALA B 1 58 ? -0.174 -4.637 6.699 1 98.69 58 ALA B C 1
ATOM 1806 O O . ALA B 1 58 ? -1.364 -4.59 7.016 1 98.69 58 ALA B O 1
ATOM 1807 N N . SER B 1 59 ? 0.808 -4.562 7.59 1 98.06 59 SER B N 1
ATOM 1808 C CA . SER B 1 59 ? 0.557 -4.453 9.023 1 98.06 59 SER B CA 1
ATOM 1809 C C . SER B 1 59 ? -0.302 -3.234 9.344 1 98.06 59 SER B C 1
ATOM 1811 O O . SER B 1 59 ? -1.255 -3.328 10.117 1 98.06 59 SER B O 1
ATOM 1813 N N . HIS B 1 60 ? -0.017 -2.158 8.766 1 96.75 60 HIS B N 1
ATOM 1814 C CA . HIS B 1 60 ? -0.735 -0.918 9.039 1 96.75 60 HIS B CA 1
ATOM 1815 C C . HIS B 1 60 ? -2.172 -0.991 8.531 1 96.75 60 HIS B C 1
ATOM 1817 O O . HIS B 1 60 ? -3.096 -0.534 9.211 1 96.75 60 HIS B O 1
ATOM 1823 N N . ASN B 1 61 ? -2.396 -1.54 7.363 1 98.62 61 ASN B N 1
ATOM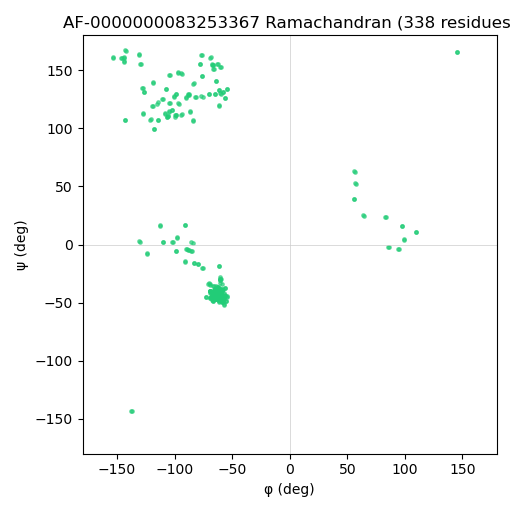 1824 C CA . ASN B 1 61 ? -3.744 -1.664 6.816 1 98.62 61 ASN B CA 1
ATOM 1825 C C . ASN B 1 61 ? -4.574 -2.678 7.602 1 98.62 61 ASN B C 1
ATOM 1827 O O . ASN B 1 61 ? -5.746 -2.432 7.895 1 98.62 61 ASN B O 1
ATOM 1831 N N . LEU B 1 62 ? -3.922 -3.742 7.969 1 98.62 62 LEU B N 1
ATOM 1832 C CA . LEU B 1 62 ? -4.609 -4.762 8.75 1 98.62 62 LEU B CA 1
ATOM 1833 C C . LEU B 1 62 ? -5.031 -4.215 10.109 1 98.62 62 LEU B C 1
ATOM 1835 O O . LEU B 1 62 ? -6.137 -4.488 10.578 1 98.62 62 LEU B O 1
ATOM 1839 N N . ARG B 1 63 ? -4.191 -3.432 10.758 1 97.19 63 ARG B N 1
ATOM 1840 C CA . ARG B 1 63 ? -4.5 -2.826 12.047 1 97.19 63 ARG B CA 1
ATOM 1841 C C . ARG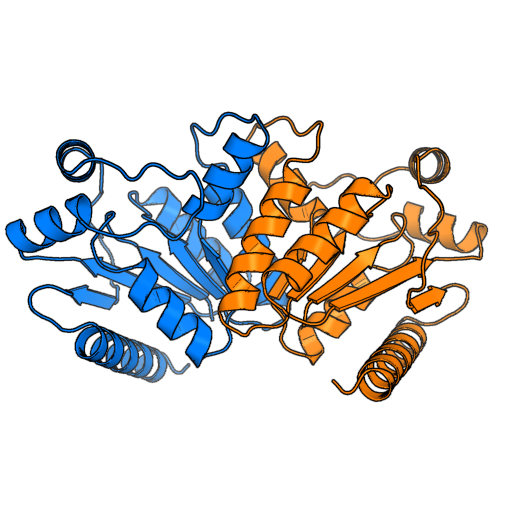 B 1 63 ? -5.723 -1.918 11.945 1 97.19 63 ARG B C 1
ATOM 1843 O O . ARG B 1 63 ? -6.48 -1.782 12.914 1 97.19 63 ARG B O 1
ATOM 1850 N N . LEU B 1 64 ? -5.891 -1.358 10.773 1 97.38 64 LEU B N 1
ATOM 1851 C CA . LEU B 1 64 ? -7.02 -0.457 10.562 1 97.38 64 LEU B CA 1
ATOM 1852 C C . LEU B 1 64 ? -8.273 -1.236 10.188 1 97.38 64 LEU B C 1
ATOM 1854 O O . LEU B 1 64 ? -9.336 -0.646 9.977 1 97.38 64 LEU B O 1
ATOM 1858 N N . GLY B 1 65 ? -8.156 -2.535 10 1 97.75 65 GLY B N 1
ATOM 1859 C CA . GLY B 1 65 ? -9.32 -3.381 9.773 1 97.75 65 GLY B CA 1
ATOM 1860 C C . GLY B 1 65 ? -9.547 -3.689 8.305 1 97.75 65 GLY B C 1
ATOM 1861 O O . GLY B 1 65 ? -10.562 -4.293 7.949 1 97.75 65 GLY B O 1
ATOM 1862 N N . LEU B 1 66 ? -8.672 -3.25 7.473 1 98.44 66 LEU B N 1
ATOM 1863 C CA . LEU B 1 66 ? -8.797 -3.523 6.047 1 98.44 66 LEU B CA 1
ATOM 1864 C C . LEU B 1 66 ? -8.148 -4.852 5.684 1 98.44 66 LEU B C 1
ATOM 1866 O O . LEU B 1 66 ? -7.02 -5.129 6.105 1 98.44 66 LEU B O 1
ATOM 1870 N N . PRO B 1 67 ? -8.867 -5.785 4.957 1 98.75 67 PRO B N 1
ATOM 1871 C CA . PRO B 1 67 ? -8.148 -6.945 4.422 1 98.75 67 PRO B CA 1
ATOM 1872 C C . PRO B 1 67 ? -7.027 -6.555 3.461 1 98.75 67 PRO B C 1
ATOM 1874 O O . PRO B 1 67 ? -7.062 -5.469 2.875 1 98.75 67 PRO B O 1
ATOM 1877 N N . VAL B 1 68 ? -6.062 -7.375 3.389 1 98.94 68 VAL B N 1
ATOM 1878 C CA . VAL B 1 68 ? -4.926 -7.129 2.512 1 98.94 68 VAL B CA 1
ATOM 1879 C C . VAL B 1 68 ? -4.699 -8.336 1.602 1 98.94 68 VAL B C 1
ATOM 1881 O O . VAL B 1 68 ? -4.781 -9.477 2.047 1 98.94 68 VAL B O 1
ATOM 1884 N N . VAL B 1 69 ? -4.551 -8.094 0.331 1 98.94 69 VAL B N 1
ATOM 1885 C CA . VAL B 1 69 ? -4.078 -9.078 -0.636 1 98.94 69 VAL B CA 1
ATOM 1886 C C . VAL B 1 69 ? -2.633 -8.773 -1.02 1 98.94 69 VAL B C 1
ATOM 1888 O O . VAL B 1 69 ? -2.344 -7.719 -1.589 1 98.94 69 VAL B O 1
ATOM 1891 N N . ALA B 1 70 ? -1.737 -9.625 -0.684 1 98.81 70 ALA B N 1
ATOM 1892 C CA . ALA B 1 70 ? -0.317 -9.516 -1.004 1 98.81 70 ALA B CA 1
ATOM 1893 C C . ALA B 1 70 ? 0.041 -10.359 -2.223 1 98.81 70 ALA B C 1
ATOM 1895 O O . ALA B 1 70 ? -0 -11.586 -2.168 1 98.81 70 ALA B O 1
ATOM 1896 N N . GLU B 1 71 ? 0.356 -9.695 -3.273 1 97.75 71 GLU B N 1
ATOM 1897 C CA . GLU B 1 71 ? 0.764 -10.375 -4.504 1 97.75 71 GLU B CA 1
ATOM 1898 C C . GLU B 1 71 ? 2.283 -10.391 -4.645 1 97.75 71 GLU B C 1
ATOM 1900 O O . GLU B 1 71 ? 2.902 -9.344 -4.867 1 97.75 71 GLU B O 1
ATOM 1905 N N . THR B 1 72 ? 2.879 -11.5 -4.535 1 96.5 72 THR B N 1
ATOM 1906 C CA . THR B 1 72 ? 4.32 -11.711 -4.566 1 96.5 72 THR B CA 1
ATOM 1907 C C . THR B 1 72 ? 4.656 -13.055 -5.215 1 96.5 72 THR B C 1
ATOM 1909 O O . THR B 1 72 ? 3.791 -13.922 -5.332 1 96.5 72 THR B O 1
ATOM 1912 N N . VAL B 1 73 ? 5.973 -13.172 -5.688 1 96.25 73 VAL B N 1
ATOM 1913 C CA . VAL B 1 73 ? 6.461 -14.484 -6.105 1 96.25 73 VAL B CA 1
ATOM 1914 C C . VAL B 1 73 ? 6.602 -15.391 -4.891 1 96.25 73 VAL B C 1
ATOM 1916 O O . VAL B 1 73 ? 6.207 -16.562 -4.934 1 96.25 73 VAL B O 1
ATOM 1919 N N . ASN B 1 74 ? 7.223 -14.836 -3.793 1 96.69 74 ASN B N 1
ATOM 1920 C CA . ASN B 1 74 ? 7.363 -15.555 -2.533 1 96.69 74 ASN B CA 1
ATOM 1921 C C . ASN B 1 74 ? 8.086 -16.891 -2.727 1 96.69 74 ASN B C 1
ATOM 1923 O O . ASN B 1 74 ? 7.562 -17.938 -2.355 1 96.69 74 ASN B O 1
ATOM 1927 N N . PRO B 1 75 ? 9.312 -16.828 -3.16 1 96.75 75 PRO B N 1
ATOM 1928 C CA . PRO B 1 75 ? 9.984 -18.031 -3.66 1 96.75 75 PRO B CA 1
ATOM 1929 C C . PRO B 1 75 ? 10.578 -18.875 -2.541 1 96.75 75 PRO B C 1
ATOM 1931 O O . PRO B 1 75 ? 10.945 -20.031 -2.768 1 96.75 75 PRO B O 1
ATOM 1934 N N . ILE B 1 76 ? 10.719 -18.312 -1.323 1 96.81 76 ILE B N 1
ATOM 1935 C CA . ILE B 1 76 ? 11.453 -19.047 -0.301 1 96.81 76 ILE B CA 1
ATOM 1936 C C . ILE B 1 76 ? 10.656 -19.078 0.999 1 96.81 76 ILE B C 1
ATOM 1938 O O . ILE B 1 76 ? 9.766 -18.25 1.199 1 96.81 76 ILE B O 1
ATOM 1942 N N . ARG B 1 77 ? 11.023 -19.938 1.866 1 96.12 77 ARG B N 1
ATOM 1943 C CA . ARG B 1 77 ? 10.328 -20.141 3.131 1 96.12 77 ARG B CA 1
ATOM 1944 C C . ARG B 1 77 ? 10.375 -18.891 4 1 96.12 77 ARG B C 1
ATOM 1946 O O . ARG B 1 77 ? 9.398 -18.562 4.676 1 96.12 77 ARG B O 1
ATOM 1953 N N . GLU B 1 78 ? 11.461 -18.266 3.932 1 95.81 78 GLU B N 1
ATOM 1954 C CA . GLU B 1 78 ? 11.672 -17.094 4.793 1 95.81 78 GLU B CA 1
ATOM 1955 C C . GLU B 1 78 ? 10.656 -16 4.488 1 95.81 78 GLU B C 1
ATOM 1957 O O . GLU B 1 78 ? 10.062 -15.422 5.406 1 95.81 78 GLU B O 1
ATOM 1962 N N . THR B 1 79 ? 10.484 -15.664 3.24 1 96.75 79 THR B N 1
ATOM 1963 C CA . THR B 1 79 ? 9.539 -14.609 2.891 1 96.75 79 THR B CA 1
ATOM 1964 C C . THR B 1 79 ? 8.109 -15.062 3.143 1 96.75 79 THR B C 1
ATOM 1966 O O . THR B 1 79 ? 7.262 -14.266 3.557 1 96.75 79 THR B O 1
ATOM 1969 N N . ARG B 1 80 ? 7.809 -16.312 2.941 1 97.75 80 ARG B N 1
ATOM 1970 C CA . ARG B 1 80 ? 6.484 -16.859 3.223 1 97.75 80 ARG B CA 1
ATOM 1971 C C . ARG B 1 80 ? 6.168 -16.781 4.711 1 97.75 80 ARG B C 1
ATOM 1973 O O . ARG B 1 80 ? 5.074 -16.375 5.102 1 97.75 80 ARG B O 1
ATOM 1980 N N . GLN B 1 81 ? 7.152 -17.172 5.488 1 97.75 81 GLN B N 1
ATOM 1981 C CA . GLN B 1 81 ? 6.969 -17.109 6.934 1 97.75 81 GLN B CA 1
ATOM 1982 C C . GLN B 1 81 ? 6.793 -15.664 7.406 1 97.75 81 GLN B C 1
ATOM 1984 O O . GLN B 1 81 ? 6.016 -15.391 8.32 1 97.75 81 GLN B O 1
ATOM 1989 N N . ALA B 1 82 ? 7.547 -14.766 6.84 1 97.88 82 ALA B N 1
ATOM 1990 C CA . ALA B 1 82 ? 7.457 -13.359 7.227 1 97.88 82 ALA B CA 1
ATOM 1991 C C . ALA B 1 82 ? 6.051 -12.812 7 1 97.88 82 ALA B C 1
ATOM 1993 O O . ALA B 1 82 ? 5.547 -12.031 7.805 1 97.88 82 ALA B O 1
ATOM 1994 N N . TRP B 1 83 ? 5.387 -13.211 5.918 1 98.31 83 TRP B N 1
ATOM 1995 C CA . TRP B 1 83 ? 4 -12.812 5.688 1 98.31 83 TRP B CA 1
ATOM 1996 C C . TRP B 1 83 ? 3.09 -13.344 6.789 1 98.31 83 TRP B C 1
ATOM 1998 O O . TRP B 1 83 ? 2.23 -12.617 7.297 1 98.31 83 TRP B O 1
ATOM 2008 N N . ARG B 1 84 ? 3.252 -14.555 7.117 1 97.88 84 ARG B N 1
ATOM 2009 C CA . ARG B 1 84 ? 2.467 -15.133 8.203 1 97.88 84 ARG B CA 1
ATOM 2010 C C . ARG B 1 84 ? 2.684 -14.359 9.508 1 97.88 84 ARG B C 1
ATOM 2012 O O . ARG B 1 84 ? 1.735 -14.117 10.258 1 97.88 84 ARG B O 1
ATOM 2019 N N . ASP B 1 85 ? 3.973 -14.07 9.773 1 98.44 85 ASP B N 1
ATOM 2020 C CA . ASP B 1 85 ? 4.316 -13.352 10.992 1 98.44 85 ASP B CA 1
ATOM 2021 C C . ASP B 1 85 ? 3.566 -12.023 11.078 1 98.44 85 ASP B C 1
ATOM 2023 O O . ASP B 1 85 ? 3.195 -11.586 12.172 1 98.44 85 ASP B O 1
ATOM 2027 N N . VAL B 1 86 ? 3.391 -11.352 9.953 1 98.25 86 VAL B N 1
ATOM 2028 C CA . VAL B 1 86 ? 2.635 -10.102 9.922 1 98.25 86 VAL B CA 1
ATOM 2029 C C . VAL B 1 86 ? 1.23 -10.336 10.477 1 98.25 86 VAL B C 1
ATOM 2031 O O . VAL B 1 86 ? 0.787 -9.633 11.383 1 98.25 86 VAL B O 1
ATOM 2034 N N . ALA B 1 87 ? 0.506 -11.32 9.977 1 98.38 87 ALA B N 1
ATOM 2035 C CA . ALA B 1 87 ? -0.863 -11.609 10.391 1 98.38 87 ALA B CA 1
ATOM 2036 C C . ALA B 1 87 ? -0.906 -12.102 11.836 1 98.38 87 ALA B C 1
ATOM 2038 O O . ALA B 1 87 ? -1.731 -11.648 12.633 1 98.38 87 ALA B O 1
ATOM 2039 N N . GLU B 1 88 ? 0.019 -12.984 12.133 1 98.06 88 GLU B N 1
ATOM 2040 C CA . GLU B 1 88 ? 0.044 -13.602 13.461 1 98.06 88 GLU B CA 1
ATOM 2041 C C . GLU B 1 88 ? 0.337 -12.57 14.539 1 98.06 88 GLU B C 1
ATOM 2043 O O . GLU B 1 88 ? -0.245 -12.617 15.625 1 98.06 88 GLU B O 1
ATOM 2048 N N . SER B 1 89 ? 1.263 -11.672 14.281 1 97.69 89 SER B N 1
ATOM 2049 C CA . SER B 1 89 ? 1.623 -10.641 15.25 1 97.69 89 SER B CA 1
ATOM 2050 C C . SER B 1 89 ? 0.432 -9.742 15.57 1 97.69 89 SER B C 1
ATOM 2052 O O . SER B 1 89 ? 0.409 -9.086 16.609 1 97.69 89 SER B O 1
ATOM 2054 N N . LEU B 1 90 ? -0.576 -9.742 14.734 1 97.75 90 LEU B N 1
ATOM 2055 C CA . LEU B 1 90 ? -1.75 -8.891 14.898 1 97.75 90 LEU B CA 1
ATOM 2056 C C . LEU B 1 90 ? -2.975 -9.719 15.266 1 97.75 90 LEU B C 1
ATOM 2058 O O . LEU B 1 90 ? -4.082 -9.188 15.375 1 97.75 90 LEU B O 1
ATOM 2062 N N . ASP B 1 91 ? -2.766 -11.016 15.414 1 98.06 91 ASP B N 1
ATOM 2063 C CA . ASP B 1 91 ? -3.854 -11.953 15.664 1 98.06 91 ASP B CA 1
ATOM 2064 C C . ASP B 1 91 ? -4.926 -11.852 14.578 1 98.06 91 ASP B C 1
ATOM 2066 O O . ASP B 1 91 ? -6.117 -11.773 14.883 1 98.06 91 ASP B O 1
ATOM 2070 N N . ILE B 1 92 ? -4.477 -11.688 13.391 1 97.75 92 ILE B N 1
ATOM 2071 C CA . ILE B 1 92 ? -5.352 -11.609 12.227 1 97.75 92 ILE B CA 1
ATOM 2072 C C . ILE B 1 92 ? -5.227 -12.891 11.398 1 97.75 92 ILE B C 1
ATOM 2074 O O . ILE B 1 92 ? -4.121 -13.383 11.172 1 97.75 92 ILE B O 1
ATOM 2078 N N . PRO B 1 93 ? -6.332 -13.484 10.969 1 98 93 PRO B N 1
ATOM 2079 C CA . PRO B 1 93 ? -6.266 -14.68 10.125 1 98 93 PRO B CA 1
ATOM 2080 C C . PRO B 1 93 ? -5.586 -14.422 8.781 1 98 93 PRO B C 1
ATOM 2082 O O . PRO B 1 93 ? -5.562 -13.281 8.312 1 98 93 PRO B O 1
ATOM 2085 N N . TYR B 1 94 ? -5.051 -15.469 8.227 1 98.44 94 TYR B N 1
ATOM 2086 C CA . TYR B 1 94 ? -4.426 -15.367 6.914 1 98.44 94 TYR B CA 1
ATOM 2087 C C . TYR B 1 94 ? -4.668 -16.625 6.098 1 98.44 94 TYR B C 1
ATOM 2089 O O . TYR B 1 94 ? -4.984 -17.688 6.652 1 98.44 94 TYR B O 1
ATOM 2097 N N . LEU B 1 95 ? -4.582 -16.547 4.805 1 98.56 95 LEU B N 1
ATOM 2098 C CA . LEU B 1 95 ? -4.57 -17.656 3.855 1 98.56 95 LEU B CA 1
ATOM 2099 C C . LEU B 1 95 ? -3.381 -17.547 2.91 1 98.56 95 LEU B C 1
ATOM 2101 O O . LEU B 1 95 ? -3.057 -16.469 2.43 1 98.56 95 LEU B O 1
ATOM 2105 N N . GLU B 1 96 ? -2.721 -18.641 2.717 1 98.56 96 GLU B N 1
ATOM 2106 C CA . GLU B 1 96 ? -1.672 -18.75 1.707 1 98.56 96 GLU B CA 1
ATOM 2107 C C . GLU B 1 96 ? -2.197 -19.406 0.432 1 98.56 96 GLU B C 1
ATOM 2109 O O . GLU B 1 96 ? -2.848 -20.453 0.487 1 98.56 96 GLU B O 1
ATOM 2114 N N . ILE B 1 97 ? -1.936 -18.75 -0.672 1 98.81 97 ILE B N 1
ATOM 2115 C CA . ILE B 1 97 ? -2.457 -19.172 -1.964 1 98.81 97 ILE B CA 1
ATOM 2116 C C . ILE B 1 97 ? -1.313 -19.297 -2.969 1 98.81 97 ILE B C 1
ATOM 2118 O O . ILE B 1 97 ? -0.691 -18.297 -3.332 1 98.81 97 ILE B O 1
ATOM 2122 N N . GLU B 1 98 ? -1.022 -20.438 -3.383 1 98.75 98 GLU B N 1
ATOM 2123 C CA . GLU B 1 98 ? -0.049 -20.672 -4.449 1 98.75 98 GLU B CA 1
ATOM 2124 C C . GLU B 1 98 ? -0.737 -20.828 -5.801 1 98.75 98 GLU B C 1
ATOM 2126 O O . GLU B 1 98 ? -1.586 -21.703 -5.969 1 98.75 98 GLU B O 1
ATOM 2131 N N . VAL B 1 99 ? -0.415 -20.016 -6.699 1 98.69 99 VAL B N 1
ATOM 2132 C CA . VAL B 1 99 ? -0.917 -20.125 -8.062 1 98.69 99 VAL B CA 1
ATOM 2133 C C . VAL B 1 99 ? 0.141 -20.766 -8.961 1 98.69 99 VAL B C 1
ATOM 2135 O O . VAL B 1 99 ? 1.296 -20.328 -8.977 1 98.69 99 VAL B O 1
ATOM 2138 N N . ILE B 1 100 ? -0.261 -21.797 -9.672 1 98.38 100 ILE B N 1
ATOM 2139 C CA . ILE B 1 100 ? 0.655 -22.484 -10.57 1 98.38 100 ILE B CA 1
ATOM 2140 C C . ILE B 1 100 ? 0.011 -22.641 -11.945 1 98.38 100 ILE B C 1
ATOM 2142 O O . ILE B 1 100 ? -1.204 -22.484 -12.086 1 98.38 100 ILE B O 1
ATOM 2146 N N . CYS B 1 101 ? 0.836 -22.766 -12.914 1 98.38 101 CYS B N 1
ATOM 2147 C CA . CYS B 1 101 ? 0.445 -23.25 -14.234 1 98.38 101 CYS B CA 1
ATOM 2148 C C . CYS B 1 101 ? 1.168 -24.547 -14.578 1 98.38 101 CYS B C 1
ATOM 2150 O O . CYS B 1 101 ? 2.301 -24.516 -15.062 1 98.38 101 CYS B O 1
ATOM 2152 N N . SER B 1 102 ? 0.457 -25.688 -14.398 1 98.25 102 SER B N 1
ATOM 2153 C CA . SER B 1 102 ? 1.112 -27 -14.406 1 98.25 102 SER B CA 1
ATOM 2154 C C . SER B 1 102 ? 1.471 -27.438 -15.82 1 98.25 102 SER B C 1
ATOM 2156 O O . SER B 1 102 ? 2.264 -28.359 -16.016 1 98.25 102 SER B O 1
ATOM 2158 N N . ASP B 1 103 ? 0.811 -26.844 -16.844 1 98.56 103 ASP B N 1
ATOM 2159 C CA . ASP B 1 103 ? 1.207 -27.078 -18.219 1 98.56 103 ASP B CA 1
ATOM 2160 C C . ASP B 1 103 ? 2.361 -26.156 -18.625 1 98.56 103 ASP B C 1
ATOM 2162 O O . ASP B 1 103 ? 2.162 -24.969 -18.875 1 98.56 103 ASP B O 1
ATOM 2166 N N . GLU B 1 104 ? 3.473 -26.766 -18.734 1 97.81 104 GLU B N 1
ATOM 2167 C CA . GLU B 1 104 ? 4.691 -26 -18.969 1 97.81 104 GLU B CA 1
ATOM 2168 C C . GLU B 1 104 ? 4.609 -25.219 -20.281 1 97.81 104 GLU B C 1
ATOM 2170 O O . GLU B 1 104 ? 5.07 -24.078 -20.359 1 97.81 104 GLU B O 1
ATOM 2175 N N . GLU B 1 105 ? 4.098 -25.828 -21.297 1 98.12 105 GLU B N 1
ATOM 2176 C CA . GLU B 1 105 ? 3.988 -25.156 -22.594 1 98.12 105 GLU B CA 1
ATOM 2177 C C . GLU B 1 105 ? 3.059 -23.953 -22.5 1 98.12 105 GLU B C 1
ATOM 2179 O O . GLU B 1 105 ? 3.338 -22.906 -23.078 1 98.12 105 GLU B O 1
ATOM 2184 N N . GLU B 1 106 ? 2.023 -24.125 -21.781 1 98 106 GLU B N 1
ATOM 2185 C CA . GLU B 1 106 ? 1.11 -23 -21.578 1 98 106 GLU B CA 1
ATOM 2186 C C . GLU B 1 106 ? 1.765 -21.906 -20.734 1 98 106 GLU B C 1
ATOM 2188 O O . GLU B 1 106 ? 1.62 -20.719 -21.047 1 98 106 GLU B O 1
ATOM 2193 N N . HIS B 1 107 ? 2.395 -22.344 -19.703 1 97.94 107 HIS B N 1
ATOM 2194 C CA . HIS B 1 107 ? 3.094 -21.391 -18.859 1 97.94 107 HIS B CA 1
ATOM 2195 C C . HIS B 1 107 ? 4.109 -20.578 -19.656 1 97.94 107 HIS B C 1
ATOM 2197 O O . HIS B 1 107 ? 4.152 -19.344 -19.562 1 97.94 107 HIS B O 1
ATOM 2203 N N . LYS B 1 108 ? 4.867 -21.25 -20.5 1 97.88 108 LYS B N 1
ATOM 2204 C CA . LYS B 1 108 ? 5.855 -20.609 -21.359 1 97.88 108 LYS B CA 1
ATOM 2205 C C . LYS B 1 108 ? 5.199 -19.594 -22.281 1 97.88 108 LYS B C 1
ATOM 2207 O O . LYS B 1 108 ? 5.672 -18.453 -22.406 1 97.88 108 LYS B O 1
ATOM 2212 N N . ASN B 1 109 ? 4.172 -20 -22.875 1 97.31 109 ASN B N 1
ATOM 2213 C CA . ASN B 1 109 ? 3.461 -19.109 -23.797 1 97.31 109 ASN B CA 1
ATOM 2214 C C . ASN B 1 109 ? 2.988 -17.844 -23.094 1 97.31 109 ASN B C 1
ATOM 2216 O O . ASN B 1 109 ? 3.104 -16.75 -23.641 1 97.31 109 ASN B O 1
ATOM 2220 N N . ARG B 1 110 ? 2.514 -17.953 -21.891 1 96.06 110 ARG B N 1
ATOM 2221 C CA . ARG B 1 110 ? 2.041 -16.812 -21.109 1 96.06 110 ARG B CA 1
ATOM 2222 C C . ARG B 1 110 ? 3.191 -15.859 -20.781 1 96.06 110 ARG B C 1
ATOM 2224 O O . ARG B 1 110 ? 3.053 -14.641 -20.875 1 96.06 110 ARG B O 1
ATOM 2231 N N . VAL B 1 111 ? 4.27 -16.422 -20.328 1 96.19 111 VAL B N 1
ATOM 2232 C CA . VAL B 1 111 ? 5.43 -15.617 -19.969 1 96.19 111 VAL B CA 1
ATOM 2233 C C . VAL B 1 111 ? 5.906 -14.812 -21.172 1 96.19 111 VAL B C 1
ATOM 2235 O O . VAL B 1 111 ? 6.301 -13.656 -21.031 1 96.19 111 VAL B O 1
ATOM 2238 N N . GLU B 1 112 ? 5.754 -15.406 -22.297 1 95 112 GLU B N 1
ATOM 2239 C CA . GLU B 1 112 ? 6.359 -14.812 -23.484 1 95 112 GLU B CA 1
ATOM 2240 C C . GLU B 1 112 ? 5.395 -13.859 -24.188 1 95 112 GLU B C 1
ATOM 2242 O O . GLU B 1 112 ? 5.805 -13.039 -25.016 1 95 112 GLU B O 1
ATOM 2247 N N . THR B 1 113 ? 4.121 -13.891 -23.859 1 92.12 113 THR B N 1
ATOM 2248 C CA . THR B 1 113 ? 3.164 -13.109 -24.641 1 92.12 113 THR B CA 1
ATOM 2249 C C . THR B 1 113 ? 2.385 -12.156 -23.734 1 92.12 113 THR B C 1
ATOM 2251 O O . THR B 1 113 ? 1.688 -11.258 -24.219 1 92.12 113 THR B O 1
ATOM 2254 N N . ARG B 1 114 ? 2.529 -12.242 -22.484 1 85.31 114 ARG B N 1
ATOM 2255 C CA . ARG B 1 114 ? 1.679 -11.477 -21.594 1 85.31 114 ARG B CA 1
ATOM 2256 C C . ARG B 1 114 ? 1.942 -9.977 -21.734 1 85.31 114 ARG B C 1
ATOM 2258 O O . ARG B 1 114 ? 3.068 -9.562 -22.016 1 85.31 114 ARG B O 1
ATOM 2265 N N . VAL B 1 115 ? 0.927 -9.219 -21.469 1 82.06 115 VAL B N 1
ATOM 2266 C CA . VAL B 1 115 ? 1.021 -7.766 -21.375 1 82.06 115 VAL B CA 1
ATOM 2267 C C . VAL B 1 115 ? 1.336 -7.359 -19.938 1 82.06 115 VAL B C 1
ATOM 2269 O O . VAL B 1 115 ? 0.628 -7.75 -19 1 82.06 115 VA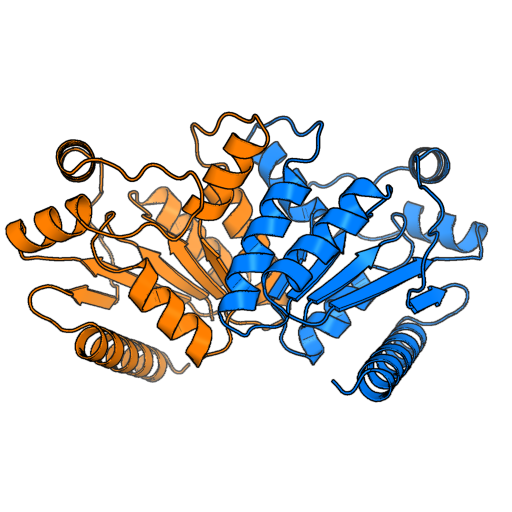L B O 1
ATOM 2272 N N . ILE B 1 116 ? 2.357 -6.598 -19.75 1 81.06 116 ILE B N 1
ATOM 2273 C CA . ILE B 1 116 ? 2.803 -6.176 -18.422 1 81.06 116 ILE B CA 1
ATOM 2274 C C . ILE B 1 116 ? 2.068 -4.902 -18.016 1 81.06 116 ILE B C 1
ATOM 2276 O O . ILE B 1 116 ? 1.983 -3.947 -18.797 1 81.06 116 ILE B O 1
ATOM 2280 N N . ASP B 1 117 ? 1.484 -4.84 -16.844 1 83.88 117 ASP B N 1
ATOM 2281 C CA . ASP B 1 117 ? 0.66 -3.725 -16.391 1 83.88 117 ASP B CA 1
ATOM 2282 C C . ASP B 1 117 ? 1.469 -2.764 -15.516 1 83.88 117 ASP B C 1
ATOM 2284 O O . ASP B 1 117 ? 0.904 -1.881 -14.867 1 83.88 117 ASP B O 1
ATOM 2288 N N . ILE B 1 118 ? 2.727 -2.986 -15.406 1 87.62 118 ILE B N 1
ATOM 2289 C CA . ILE B 1 118 ? 3.635 -2.059 -14.742 1 87.62 118 ILE B CA 1
ATOM 2290 C C . ILE B 1 118 ? 4.473 -1.32 -15.789 1 87.62 118 ILE B C 1
ATOM 2292 O O . ILE B 1 118 ? 5.352 -1.911 -16.422 1 87.62 118 ILE B O 1
ATOM 2296 N N . PRO B 1 119 ? 4.223 -0.031 -15.953 1 80.81 119 PRO B N 1
ATOM 2297 C CA . PRO B 1 119 ? 4.969 0.713 -16.969 1 80.81 119 PRO B CA 1
ATOM 2298 C C . PRO B 1 119 ? 6.48 0.622 -16.781 1 80.81 119 PRO B C 1
ATOM 2300 O O . PRO B 1 119 ? 6.98 0.826 -15.672 1 80.81 119 PRO B O 1
ATOM 2303 N N . GLY B 1 120 ? 7.148 0.205 -17.859 1 81 120 GLY B N 1
ATOM 2304 C CA . GLY B 1 120 ? 8.602 0.19 -17.859 1 81 120 GLY B CA 1
ATOM 2305 C C . GLY B 1 120 ? 9.188 -1.081 -17.281 1 81 120 GLY B C 1
ATOM 2306 O O . GLY B 1 120 ? 10.406 -1.241 -17.219 1 81 120 GLY B O 1
ATOM 2307 N N . PHE B 1 121 ? 8.367 -1.925 -16.844 1 84.81 121 PHE B N 1
ATOM 2308 C CA . PHE B 1 121 ? 8.812 -3.18 -16.266 1 84.81 121 PHE B CA 1
ATOM 2309 C C . PHE B 1 121 ? 9.125 -4.207 -17.344 1 84.81 121 PHE B C 1
ATOM 2311 O O . PHE B 1 121 ? 8.328 -4.41 -18.266 1 84.81 121 PHE B O 1
ATOM 2318 N N . ALA B 1 122 ? 10.312 -4.738 -17.25 1 83.12 122 ALA B N 1
ATOM 2319 C CA . ALA B 1 122 ? 10.695 -5.82 -18.156 1 83.12 122 ALA B CA 1
ATOM 2320 C C . ALA B 1 122 ? 10.438 -7.184 -17.516 1 83.12 122 ALA B C 1
ATOM 2322 O O . ALA B 1 122 ? 11.109 -7.566 -16.562 1 83.12 122 ALA B O 1
ATOM 2323 N N . PRO B 1 123 ? 9.492 -7.852 -18.078 1 86.19 123 PRO B N 1
ATOM 2324 C CA . PRO B 1 123 ? 9.234 -9.18 -17.5 1 86.19 123 PRO B CA 1
ATOM 2325 C C . PRO B 1 123 ? 10.383 -10.148 -17.734 1 86.19 123 PRO B C 1
ATOM 2327 O O . PRO B 1 123 ? 11.164 -9.984 -18.688 1 86.19 123 PRO B O 1
ATOM 2330 N N . PRO B 1 124 ? 10.469 -11.125 -16.844 1 92.19 124 PRO B N 1
ATOM 2331 C CA . PRO B 1 124 ? 11.508 -12.141 -17.062 1 92.19 124 PRO B CA 1
ATOM 2332 C C . PRO B 1 124 ? 11.25 -12.992 -18.297 1 92.19 124 PRO B C 1
ATOM 2334 O O . PRO B 1 124 ? 10.102 -13.148 -18.719 1 92.19 124 PRO B O 1
ATOM 2337 N N . THR B 1 125 ? 12.359 -13.523 -18.828 1 94.69 125 THR B N 1
ATOM 2338 C CA . THR B 1 125 ? 12.258 -14.492 -19.906 1 94.69 125 THR B CA 1
ATOM 2339 C C . THR B 1 125 ? 11.836 -15.859 -19.375 1 94.69 125 THR B C 1
ATOM 2341 O O . THR B 1 125 ? 11.891 -16.109 -18.156 1 94.69 125 THR B O 1
ATOM 2344 N N . TRP B 1 126 ? 11.375 -16.688 -20.312 1 96.56 126 TRP B N 1
ATOM 2345 C CA . TRP B 1 126 ? 11.023 -18.047 -19.906 1 96.56 126 TRP B CA 1
ATOM 2346 C C . TRP B 1 126 ? 12.211 -18.75 -19.266 1 96.56 126 TRP B C 1
ATOM 2348 O O . TRP B 1 126 ? 12.055 -19.453 -18.266 1 96.56 126 TRP B O 1
ATOM 2358 N N . ALA B 1 127 ? 13.406 -18.594 -19.828 1 96.62 1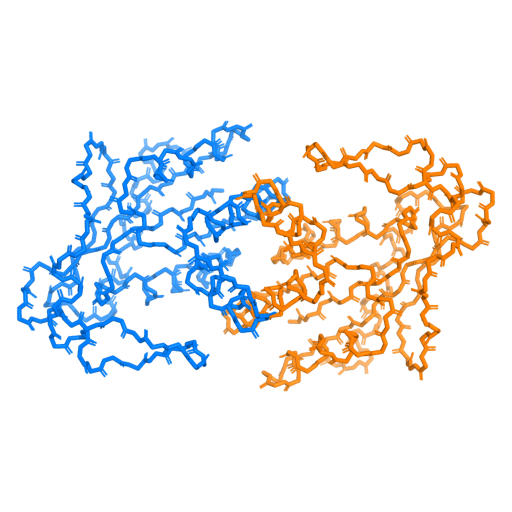27 ALA B N 1
ATOM 2359 C CA . ALA B 1 127 ? 14.625 -19.203 -19.297 1 96.62 127 ALA B CA 1
ATOM 2360 C C . ALA B 1 127 ? 14.883 -18.734 -17.859 1 96.62 127 ALA B C 1
ATOM 2362 O O . ALA B 1 127 ? 15.297 -19.516 -17 1 96.62 127 ALA B O 1
ATOM 2363 N N . GLU B 1 128 ? 14.625 -17.469 -17.594 1 95.38 128 GLU B N 1
ATOM 2364 C CA . GLU B 1 128 ? 14.797 -16.906 -16.25 1 95.38 128 GLU B CA 1
ATOM 2365 C C . GLU B 1 128 ? 13.758 -17.469 -15.281 1 95.38 128 GLU B C 1
ATOM 2367 O O . GLU B 1 128 ? 14.062 -17.734 -14.117 1 95.38 128 GLU B O 1
ATOM 2372 N N . VAL B 1 129 ? 12.531 -17.609 -15.766 1 96.38 129 VAL B N 1
ATOM 2373 C CA . VAL B 1 129 ? 11.461 -18.172 -14.945 1 96.38 129 VAL B CA 1
ATOM 2374 C C . VAL B 1 129 ? 11.789 -19.609 -14.57 1 96.38 129 VAL B C 1
ATOM 2376 O O . VAL B 1 129 ? 11.656 -20 -13.406 1 96.38 129 VAL B O 1
ATOM 2379 N N . LYS B 1 130 ? 12.258 -20.375 -15.484 1 94.56 130 LYS B N 1
ATOM 2380 C CA . LYS B 1 130 ? 12.562 -21.781 -15.266 1 94.56 130 LYS B CA 1
ATOM 2381 C C . LYS B 1 130 ? 13.727 -21.953 -14.289 1 94.56 130 LYS B C 1
ATOM 2383 O O . LYS B 1 130 ? 13.766 -22.906 -13.516 1 94.56 130 LYS B O 1
ATOM 2388 N N . ARG B 1 131 ? 14.688 -21.062 -14.352 1 94.5 131 ARG B N 1
ATOM 2389 C CA . ARG B 1 131 ? 15.898 -21.172 -13.539 1 94.5 131 ARG B CA 1
ATOM 2390 C C . ARG B 1 131 ? 15.711 -20.516 -12.18 1 94.5 131 ARG B C 1
ATOM 2392 O O . ARG B 1 131 ? 16.562 -20.656 -11.297 1 94.5 131 ARG B O 1
ATOM 2399 N N . ARG B 1 132 ? 14.609 -19.922 -12.047 1 93.81 132 ARG B N 1
ATOM 2400 C CA . ARG B 1 132 ? 14.375 -19.188 -10.805 1 93.81 132 ARG B CA 1
ATOM 2401 C C . ARG B 1 132 ? 14.32 -20.125 -9.609 1 93.81 132 ARG B C 1
ATOM 2403 O O . ARG B 1 132 ? 13.664 -21.172 -9.672 1 93.81 132 ARG B O 1
ATOM 2410 N N . HIS B 1 133 ? 15.141 -19.734 -8.578 1 94.62 133 HIS B N 1
ATOM 2411 C CA . HIS B 1 133 ? 15.039 -20.484 -7.328 1 94.62 133 HIS B CA 1
ATOM 2412 C C . HIS B 1 133 ? 13.641 -20.359 -6.73 1 94.62 133 HIS B C 1
ATOM 2414 O O . HIS B 1 133 ? 13.156 -19.25 -6.488 1 94.62 133 HIS B O 1
ATOM 2420 N N . TYR B 1 134 ? 12.945 -21.422 -6.559 1 97 134 TYR B N 1
ATOM 2421 C CA . TYR B 1 134 ? 11.594 -21.516 -6.02 1 97 134 TYR B CA 1
ATOM 2422 C C . TYR B 1 134 ? 11.43 -22.766 -5.164 1 97 134 TYR B C 1
ATOM 2424 O O . TYR B 1 134 ? 11.312 -23.875 -5.695 1 97 134 TYR B O 1
ATOM 2432 N N . GLU B 1 135 ? 11.367 -22.484 -3.873 1 96.94 135 GLU B N 1
ATOM 2433 C CA . GLU B 1 135 ? 11.312 -23.609 -2.936 1 96.94 135 GLU B CA 1
ATOM 2434 C C . GLU B 1 135 ? 9.922 -24.234 -2.914 1 96.94 135 GLU B C 1
ATOM 2436 O O . GLU B 1 135 ? 8.914 -23.531 -3.004 1 96.94 135 GLU B O 1
ATOM 2441 N N . SER B 1 136 ? 9.914 -25.5 -2.752 1 94.25 136 SER B N 1
ATOM 2442 C CA . SER B 1 136 ? 8.633 -26.172 -2.588 1 94.25 136 SER B CA 1
ATOM 2443 C C . SER B 1 136 ? 7.926 -25.719 -1.313 1 94.25 136 SER B C 1
ATOM 2445 O O . SER B 1 136 ? 8.578 -25.469 -0.295 1 94.25 136 SER B O 1
ATOM 2447 N N . TRP B 1 137 ? 6.633 -25.578 -1.457 1 93.06 137 TRP B N 1
ATOM 2448 C CA . TRP B 1 137 ? 5.832 -25.312 -0.262 1 93.06 137 TRP B CA 1
ATOM 2449 C C . TRP B 1 137 ? 5.781 -26.547 0.633 1 93.06 137 TRP B C 1
ATOM 2451 O O . TRP B 1 137 ? 5.555 -27.672 0.155 1 93.06 137 TRP B O 1
ATOM 2461 N N . ASP B 1 138 ? 6.086 -26.391 1.956 1 91 138 ASP B N 1
ATOM 2462 C CA . ASP B 1 138 ? 6.152 -27.531 2.867 1 91 138 ASP B CA 1
ATOM 2463 C C . ASP B 1 138 ? 5.027 -27.469 3.898 1 91 138 ASP B C 1
ATOM 2465 O O . ASP B 1 138 ? 5.117 -28.094 4.957 1 91 138 ASP B O 1
ATOM 2469 N N . ARG B 1 139 ? 4.031 -26.672 3.672 1 92.94 139 ARG B N 1
ATOM 2470 C CA . ARG B 1 139 ? 2.887 -26.562 4.57 1 92.94 139 ARG B CA 1
ATOM 2471 C C . ARG B 1 139 ? 1.591 -26.375 3.785 1 92.94 139 ARG B C 1
ATOM 2473 O O . ARG B 1 139 ? 1.619 -26.156 2.574 1 92.94 139 ARG B O 1
ATOM 2480 N N . GLU B 1 140 ? 0.507 -26.547 4.508 1 93.56 140 GLU B N 1
ATOM 2481 C CA . GLU B 1 140 ? -0.809 -26.453 3.883 1 93.56 140 GLU B CA 1
ATOM 2482 C C . GLU B 1 140 ? -1.039 -25.062 3.303 1 93.56 140 GLU B C 1
ATOM 2484 O O . GLU B 1 140 ? -0.669 -24.047 3.914 1 93.56 140 GLU B O 1
ATOM 2489 N N . ARG B 1 141 ? -1.534 -25.016 2.061 1 97.38 141 ARG B N 1
ATOM 2490 C CA . ARG B 1 141 ? -1.925 -23.812 1.345 1 97.38 141 ARG B CA 1
ATOM 2491 C C . ARG B 1 141 ? -3 -24.109 0.306 1 97.38 141 ARG B C 1
ATOM 2493 O O . ARG B 1 141 ? -3.26 -25.266 -0.007 1 97.38 141 ARG B O 1
ATOM 2500 N N . ILE B 1 142 ? -3.68 -23.125 -0.114 1 98.44 142 ILE B N 1
ATOM 2501 C CA . ILE B 1 142 ? -4.559 -23.266 -1.272 1 98.44 142 ILE B CA 1
ATOM 2502 C C . ILE B 1 142 ? -3.725 -23.266 -2.553 1 98.44 142 ILE B C 1
ATOM 2504 O O . ILE B 1 142 ? -2.855 -22.422 -2.742 1 98.44 142 ILE B O 1
ATOM 2508 N N . VAL B 1 143 ? -3.92 -24.234 -3.373 1 98.56 143 VAL B N 1
ATOM 2509 C CA . VAL B 1 143 ? -3.242 -24.281 -4.664 1 98.56 143 VAL B CA 1
ATOM 2510 C C . VAL B 1 143 ? -4.254 -24.047 -5.789 1 98.56 143 VAL B C 1
ATOM 2512 O O . VAL B 1 143 ? -5.277 -24.734 -5.855 1 98.56 143 VAL B O 1
ATOM 2515 N N . ILE B 1 144 ? -4.004 -23.109 -6.605 1 98.81 144 ILE B N 1
ATOM 2516 C CA . ILE B 1 144 ? -4.816 -22.859 -7.789 1 98.81 144 ILE B CA 1
ATOM 2517 C C . ILE B 1 144 ? -3.992 -23.125 -9.047 1 98.81 144 ILE B C 1
ATOM 2519 O O . ILE B 1 144 ? -3.064 -22.375 -9.359 1 98.81 144 ILE B O 1
ATOM 2523 N N . ASP B 1 145 ? -4.234 -24.156 -9.727 1 98.69 145 ASP B N 1
ATOM 2524 C CA . ASP B 1 145 ? -3.619 -24.453 -11.016 1 98.69 145 ASP B CA 1
ATOM 2525 C C . ASP B 1 145 ? -4.406 -23.812 -12.164 1 98.69 145 ASP B C 1
ATOM 2527 O O . ASP B 1 145 ? -5.539 -24.219 -12.445 1 98.69 145 ASP B O 1
ATOM 2531 N N . THR B 1 146 ? -3.82 -22.875 -12.844 1 98.62 146 THR B N 1
ATOM 2532 C CA . THR B 1 146 ? -4.535 -22.109 -13.859 1 98.62 146 THR B CA 1
ATOM 2533 C C . THR B 1 146 ? -4.426 -22.797 -15.227 1 98.62 146 THR B C 1
ATOM 2535 O O . THR B 1 146 ? -5.027 -22.328 -16.203 1 98.62 146 THR B O 1
ATOM 2538 N N . ALA B 1 147 ? -3.66 -23.891 -15.32 1 98.5 147 ALA B N 1
ATOM 2539 C CA . ALA B 1 147 ? -3.49 -24.578 -16.594 1 98.5 147 ALA B CA 1
ATOM 2540 C C . ALA B 1 147 ? -4.832 -25.062 -17.141 1 98.5 147 ALA B C 1
ATOM 2542 O O . ALA B 1 147 ? -5.637 -25.641 -16.406 1 98.5 147 ALA B O 1
ATOM 2543 N N . HIS B 1 148 ? -5.023 -24.703 -18.406 1 98.25 148 HIS B N 1
ATOM 2544 C CA . HIS B 1 148 ? -6.195 -25.156 -19.156 1 98.25 148 HIS B CA 1
ATOM 2545 C C . HIS B 1 148 ? -7.477 -24.594 -18.547 1 98.25 148 HIS B C 1
ATOM 2547 O O . HIS B 1 148 ? -8.523 -25.25 -18.594 1 98.25 148 HIS B O 1
ATOM 2553 N N . GLN B 1 149 ? -7.434 -23.516 -17.859 1 97.75 149 GLN B N 1
ATOM 2554 C CA . GLN B 1 149 ? -8.57 -22.812 -17.297 1 97.75 149 GLN B CA 1
ATOM 2555 C C . GLN B 1 149 ? -8.68 -21.391 -17.859 1 97.75 149 GLN B C 1
ATOM 2557 O O . GLN B 1 149 ? -7.668 -20.734 -18.109 1 97.75 149 GLN B O 1
ATOM 2562 N N . THR B 1 150 ? -9.945 -21.031 -18.125 1 97.69 150 THR B N 1
ATOM 2563 C CA . THR B 1 150 ? -10.141 -19.609 -18.375 1 97.69 150 THR B CA 1
ATOM 2564 C C . THR B 1 150 ? -9.914 -18.797 -17.109 1 97.69 150 THR B C 1
ATOM 2566 O O . THR B 1 150 ? -9.922 -19.344 -16 1 97.69 150 THR B O 1
ATOM 2569 N N . VAL B 1 151 ? -9.695 -17.578 -17.297 1 97 151 VAL B N 1
ATOM 2570 C CA . VAL B 1 151 ? -9.555 -16.672 -16.172 1 97 151 VAL B CA 1
ATOM 2571 C C . VAL B 1 151 ? -10.766 -16.781 -15.258 1 97 151 VAL B C 1
ATOM 2573 O O . VAL B 1 151 ? -10.625 -16.891 -14.039 1 97 151 VAL B O 1
ATOM 2576 N N . ALA B 1 152 ? -11.945 -16.797 -15.875 1 97.94 152 ALA B N 1
ATOM 2577 C CA . ALA B 1 152 ? -13.188 -16.875 -15.109 1 97.94 152 ALA B CA 1
ATOM 2578 C C . ALA B 1 152 ? -13.25 -18.156 -14.281 1 97.94 152 ALA B C 1
ATOM 2580 O O . ALA B 1 152 ? -13.695 -18.141 -13.133 1 97.94 152 ALA B O 1
ATOM 2581 N N . GLU B 1 153 ? -12.789 -19.234 -14.828 1 98.44 153 GLU B N 1
ATOM 2582 C CA . GLU B 1 153 ? -12.781 -20.516 -14.133 1 98.44 153 GLU B CA 1
ATOM 2583 C C . GLU B 1 153 ? -11.805 -20.484 -12.953 1 98.44 153 GLU B C 1
ATOM 2585 O O . GLU B 1 153 ? -12.133 -20.969 -11.867 1 98.44 153 GLU B O 1
ATOM 2590 N N . SER B 1 154 ? -10.656 -19.969 -13.172 1 98.44 154 SER B N 1
ATOM 2591 C CA . SER B 1 154 ? -9.648 -19.891 -12.117 1 98.44 154 SER B CA 1
ATOM 2592 C C . SER B 1 154 ? -10.117 -18.984 -10.977 1 98.44 154 SER B C 1
ATOM 2594 O O . SER B 1 154 ? -9.875 -19.281 -9.805 1 98.44 154 SER B O 1
ATOM 2596 N N . ILE B 1 155 ? -10.789 -17.891 -11.312 1 98.44 155 ILE B N 1
ATOM 2597 C CA . ILE B 1 155 ? -11.312 -16.984 -10.297 1 98.44 155 ILE B CA 1
ATOM 2598 C C . ILE B 1 155 ? -12.398 -17.688 -9.484 1 98.44 155 ILE B C 1
ATOM 2600 O O . ILE B 1 155 ? -12.438 -17.562 -8.258 1 98.44 155 ILE B O 1
ATOM 2604 N N . ALA B 1 156 ? -13.234 -18.422 -10.203 1 98.38 156 ALA B N 1
ATOM 2605 C CA . ALA B 1 156 ? -14.289 -19.172 -9.516 1 98.38 156 ALA B CA 1
ATOM 2606 C C . ALA B 1 156 ? -13.695 -20.203 -8.555 1 98.38 156 ALA B C 1
ATOM 2608 O O . ALA B 1 156 ? -14.172 -20.359 -7.43 1 98.38 156 ALA B O 1
ATOM 2609 N N . THR B 1 157 ? -12.703 -20.891 -9.008 1 98.5 157 THR B N 1
ATOM 2610 C CA . THR B 1 157 ? -12.023 -21.859 -8.172 1 98.5 157 THR B CA 1
ATOM 2611 C C . THR B 1 157 ? -11.391 -21.188 -6.957 1 98.5 157 THR B C 1
ATOM 2613 O O . THR B 1 157 ? -11.492 -21.703 -5.836 1 98.5 157 THR B O 1
ATOM 2616 N N . LEU B 1 158 ? -10.758 -20.109 -7.156 1 98.69 158 LEU B N 1
ATOM 2617 C CA . LEU B 1 158 ? -10.141 -19.359 -6.07 1 98.69 158 LEU B CA 1
ATOM 2618 C C . LEU B 1 158 ? -11.18 -18.953 -5.023 1 98.69 158 LEU B C 1
ATOM 2620 O O . LEU B 1 158 ? -10.977 -19.172 -3.828 1 98.69 158 LEU B O 1
ATOM 2624 N N . ARG B 1 159 ? -12.273 -18.406 -5.484 1 98.12 159 ARG B N 1
ATOM 2625 C CA . ARG B 1 159 ? -13.344 -17.969 -4.594 1 98.12 159 ARG B CA 1
ATOM 2626 C C . ARG B 1 159 ? -13.859 -19.125 -3.746 1 98.12 159 ARG B C 1
ATOM 2628 O O . ARG B 1 159 ? -14.016 -18.984 -2.531 1 98.12 159 ARG B O 1
ATOM 2635 N N . GLU B 1 160 ? -14.062 -20.172 -4.469 1 98.31 160 GLU B N 1
ATOM 2636 C CA . GLU B 1 160 ? -14.594 -21.359 -3.791 1 98.31 160 GLU B CA 1
ATOM 2637 C C . GLU B 1 160 ? -13.617 -21.875 -2.732 1 98.31 160 GLU B C 1
ATOM 2639 O O . GLU B 1 160 ? -14.023 -22.172 -1.609 1 98.31 160 GLU B O 1
ATOM 2644 N N . ARG B 1 161 ? -12.414 -21.969 -3.051 1 98.31 161 ARG B N 1
ATOM 2645 C CA . ARG B 1 161 ? -11.406 -22.5 -2.141 1 98.31 161 ARG B CA 1
ATOM 2646 C C . ARG B 1 161 ? -11.18 -21.562 -0.959 1 98.31 161 ARG B C 1
ATOM 2648 O O . ARG B 1 161 ? -10.945 -22.016 0.164 1 98.31 161 ARG B O 1
ATOM 2655 N N . VAL B 1 162 ? -11.156 -20.297 -1.191 1 98.25 162 VAL B N 1
ATOM 2656 C CA . VAL B 1 162 ? -10.992 -19.297 -0.141 1 98.25 162 VAL B CA 1
ATOM 2657 C C . VAL B 1 162 ? -12.164 -19.375 0.838 1 98.25 162 VAL B C 1
ATOM 2659 O O . VAL B 1 162 ? -11.961 -19.406 2.055 1 98.25 162 VAL B O 1
ATOM 2662 N N . GLU B 1 163 ? -13.352 -19.422 0.307 1 97.25 163 GLU B N 1
ATOM 2663 C CA . GLU B 1 163 ? -14.547 -19.516 1.151 1 97.25 163 GLU B CA 1
ATOM 2664 C C . GLU B 1 163 ? -14.539 -20.781 1.987 1 97.25 163 GLU B C 1
ATOM 2666 O O . GLU B 1 163 ? -14.906 -20.766 3.166 1 97.25 163 GLU B O 1
ATOM 2671 N N . ARG B 1 164 ? -14.188 -21.844 1.334 1 97.44 164 ARG B N 1
ATOM 2672 C CA . ARG B 1 164 ? -14.133 -23.125 2.025 1 97.44 164 ARG B CA 1
ATOM 2673 C C . ARG B 1 164 ? -13.148 -23.094 3.184 1 97.44 164 ARG B C 1
ATOM 2675 O O . ARG B 1 164 ? -13.453 -23.562 4.285 1 97.44 164 ARG B O 1
ATOM 2682 N N . GLU B 1 165 ? -12.008 -22.562 2.928 1 96.94 165 GLU B N 1
ATOM 2683 C CA . GLU B 1 165 ? -10.984 -22.5 3.963 1 96.94 165 GLU B CA 1
ATOM 2684 C C . GLU B 1 165 ? -11.414 -21.578 5.105 1 96.94 165 GLU B C 1
ATOM 2686 O O . GLU B 1 165 ? -11.156 -21.875 6.273 1 96.94 165 GLU B O 1
ATOM 2691 N N . ARG B 1 166 ? -12.023 -20.469 4.77 1 95.56 166 ARG B N 1
ATOM 2692 C CA . ARG B 1 166 ? -12.508 -19.547 5.793 1 95.56 166 ARG B CA 1
ATOM 2693 C C . ARG B 1 166 ? -13.555 -20.203 6.68 1 95.56 166 ARG B C 1
ATOM 2695 O O . ARG B 1 166 ? -13.508 -20.078 7.902 1 95.56 166 ARG B O 1
ATOM 2702 N N . ARG B 1 167 ? -14.383 -20.938 6.117 1 94.44 167 ARG B N 1
ATOM 2703 C CA . ARG B 1 167 ? -15.43 -21.641 6.852 1 94.44 167 ARG B CA 1
ATOM 2704 C C . ARG B 1 167 ? -14.836 -22.703 7.773 1 94.44 167 ARG B C 1
ATOM 2706 O O . ARG B 1 167 ? -15.242 -22.828 8.93 1 94.44 167 ARG B O 1
ATOM 2713 N N . GLN B 1 168 ? -13.977 -23.453 7.203 1 94.5 168 GLN B N 1
ATOM 2714 C CA . GLN B 1 168 ? -13.352 -24.547 7.949 1 94.5 168 GLN B CA 1
ATOM 2715 C C . GLN B 1 168 ? -12.602 -24.016 9.164 1 94.5 168 GLN B C 1
ATOM 2717 O O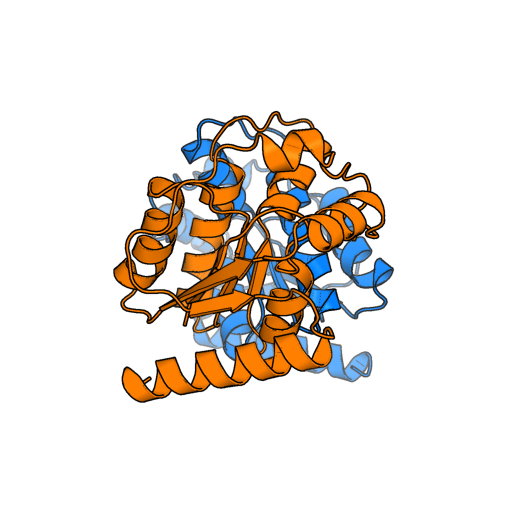 . GLN B 1 168 ? -12.523 -24.688 10.195 1 94.5 168 GLN B O 1
ATOM 2722 N N . ARG B 1 169 ? -12.117 -22.812 9.047 1 93.69 169 ARG B N 1
ATOM 2723 C CA . ARG B 1 169 ? -11.305 -22.234 10.117 1 93.69 169 ARG B CA 1
ATOM 2724 C C . ARG B 1 169 ? -12.141 -21.312 11.008 1 93.69 169 ARG B C 1
ATOM 2726 O O . ARG B 1 169 ? -11.641 -20.797 12.016 1 93.69 169 ARG B O 1
ATOM 2733 N N . GLY B 1 170 ? -13.391 -21.062 10.656 1 90.75 170 GLY B N 1
ATOM 2734 C CA . GLY B 1 170 ? -14.32 -20.312 11.477 1 90.75 170 GLY B CA 1
ATOM 2735 C C . GLY B 1 170 ? -14.18 -18.812 11.312 1 90.75 170 GLY B C 1
ATOM 2736 O O . GLY B 1 170 ? -14.375 -18.047 12.266 1 90.75 170 GLY B O 1
ATOM 2737 N N . TRP B 1 171 ? -13.68 -18.562 10.242 1 88.62 171 TRP B N 1
ATOM 2738 C CA . TRP B 1 171 ? -13.555 -17.125 9.969 1 88.62 171 TRP B CA 1
ATOM 2739 C C . TRP B 1 171 ? -14.766 -16.609 9.195 1 88.62 171 TRP B C 1
ATOM 2741 O O . TRP B 1 171 ? -15.375 -17.344 8.422 1 88.62 171 TRP B O 1
#

Nearest PDB structures (foldseek):
  3add-assembly1_B  TM=7.491E-01  e=5.224E-07  Methanocaldococcus jannaschii DSM 2661
  2pez-assembly1_A  TM=6.652E-01  e=2.034E-07  Homo sapiens
  1xjq-assembly1_B  TM=6.855E-01  e=8.639E-07  Homo sapiens
  4jst-assembly1_B  TM=7.407E-01  e=9.419E-06  Acetivibrio thermocellus ATCC 27405
  4gp7-assembly1_B-2  TM=6.975E-01  e=5.023E-06  Acetivibrio thermocellus ATCC 27405